Protein AF-A0AAE0KE27-F1 (afdb_monomer)

Radius of gyration: 16.72 Å; Cα contacts (8 Å, |Δi|>4): 269; chains: 1; bounding box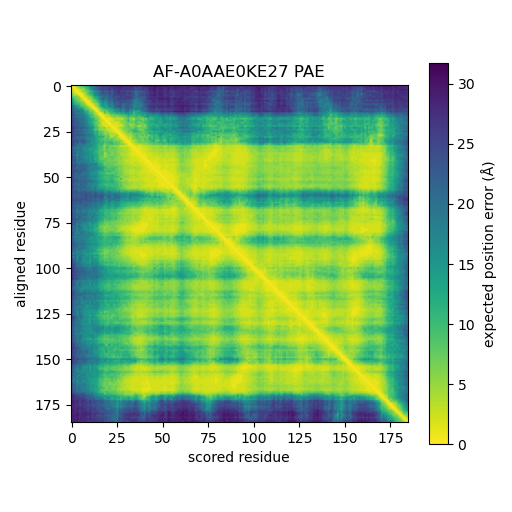: 36×47×47 Å

Mean predicted aligned error: 10.29 Å

pLDDT: mean 75.25, std 18.71, range [29.78, 93.25]

Structure (mmCIF, N/CA/C/O backbone):
data_AF-A0AAE0KE27-F1
#
_entry.id   AF-A0AAE0KE27-F1
#
loop_
_atom_site.group_PDB
_atom_site.id
_atom_site.type_symbol
_atom_site.label_atom_id
_atom_site.label_alt_id
_atom_site.label_comp_id
_atom_site.label_asym_id
_atom_site.label_entity_id
_atom_site.label_seq_id
_atom_site.pdbx_PDB_ins_code
_atom_site.Cartn_x
_atom_site.Cartn_y
_atom_site.Cartn_z
_atom_site.occupancy
_atom_site.B_iso_or_equiv
_atom_site.auth_seq_id
_atom_site.auth_comp_id
_atom_site.auth_asym_id
_atom_site.auth_atom_id
_atom_site.pdbx_PDB_model_num
ATOM 1 N N . MET A 1 1 ? 17.967 0.484 23.853 1.00 34.88 1 MET A N 1
ATOM 2 C CA . MET A 1 1 ? 17.605 -0.699 23.046 1.00 34.88 1 MET A CA 1
ATOM 3 C C . MET A 1 1 ? 16.940 -0.153 21.793 1.00 34.88 1 MET A C 1
ATOM 5 O O . MET A 1 1 ? 15.832 0.356 21.874 1.00 34.88 1 MET A O 1
ATOM 9 N N . GLU A 1 2 ? 17.700 -0.061 20.708 1.00 31.00 2 GLU A N 1
ATOM 10 C CA . GLU A 1 2 ? 17.334 0.655 19.482 1.00 31.00 2 GLU A CA 1
ATOM 11 C C . GLU A 1 2 ? 16.642 -0.332 18.532 1.00 31.00 2 GLU A C 1
ATOM 13 O O . GLU A 1 2 ? 17.173 -1.406 18.253 1.00 31.00 2 GLU A O 1
ATOM 18 N N . PHE A 1 3 ? 15.406 -0.029 18.133 1.00 33.22 3 PHE A N 1
ATOM 19 C CA . PHE A 1 3 ? 14.619 -0.869 17.232 1.00 33.22 3 PHE A CA 1
ATOM 20 C C . PHE A 1 3 ? 15.063 -0.586 15.792 1.00 33.22 3 PHE A C 1
ATOM 22 O O . PHE A 1 3 ? 14.725 0.460 15.246 1.00 33.22 3 PHE A O 1
ATOM 29 N N . ASP A 1 4 ? 15.833 -1.503 15.201 1.00 37.84 4 ASP A N 1
ATOM 30 C CA . ASP A 1 4 ? 16.267 -1.459 13.800 1.00 37.84 4 ASP A CA 1
ATOM 31 C C . ASP A 1 4 ? 15.347 -2.367 12.951 1.00 37.84 4 ASP A C 1
ATOM 33 O O . ASP A 1 4 ? 15.511 -3.594 12.958 1.00 37.84 4 ASP A O 1
ATOM 37 N N . PRO A 1 5 ? 14.343 -1.808 12.245 1.00 43.28 5 PRO A N 1
ATOM 38 C CA . PRO A 1 5 ? 13.409 -2.588 11.435 1.00 43.28 5 PRO A CA 1
ATOM 39 C C . PRO A 1 5 ? 14.054 -3.223 10.191 1.00 43.28 5 PRO A C 1
ATOM 41 O O . PRO A 1 5 ? 13.394 -4.024 9.531 1.00 43.28 5 PRO A O 1
ATOM 44 N N . ALA A 1 6 ? 15.312 -2.900 9.861 1.00 44.31 6 ALA A N 1
ATOM 45 C CA . ALA A 1 6 ? 15.998 -3.394 8.667 1.00 44.31 6 ALA A CA 1
ATOM 46 C C . ALA A 1 6 ? 16.761 -4.715 8.886 1.00 44.31 6 ALA A C 1
ATOM 48 O O . ALA A 1 6 ? 17.201 -5.328 7.915 1.00 44.31 6 ALA A O 1
ATOM 49 N N . LYS A 1 7 ? 16.914 -5.179 10.137 1.00 37.31 7 LYS A N 1
ATOM 50 C CA . LYS A 1 7 ? 17.803 -6.311 10.481 1.00 37.31 7 LYS A CA 1
ATOM 51 C C . LYS A 1 7 ? 17.126 -7.596 10.935 1.00 37.31 7 LYS A C 1
ATOM 53 O O . LYS A 1 7 ? 17.823 -8.566 11.231 1.00 37.31 7 LYS A O 1
ATOM 58 N N . GLN A 1 8 ? 15.798 -7.653 10.978 1.00 31.61 8 GLN A N 1
ATOM 59 C CA . GLN A 1 8 ? 15.121 -8.929 11.193 1.00 31.61 8 GLN A CA 1
ATOM 60 C C . GLN A 1 8 ? 14.668 -9.508 9.854 1.00 31.61 8 GLN A C 1
ATOM 62 O O . GLN A 1 8 ? 13.937 -8.833 9.125 1.00 31.61 8 GLN A O 1
ATOM 67 N N . PRO A 1 9 ? 15.035 -10.762 9.521 1.00 33.94 9 PRO A N 1
ATOM 68 C CA . PRO A 1 9 ? 14.289 -11.477 8.509 1.00 33.94 9 PRO A CA 1
ATOM 69 C C . PRO A 1 9 ? 12.860 -11.531 9.034 1.00 33.94 9 PRO A C 1
ATOM 71 O O . PRO A 1 9 ? 12.601 -12.135 10.077 1.00 33.94 9 PRO A O 1
ATOM 74 N N . VAL A 1 10 ? 11.929 -10.884 8.336 1.00 36.19 10 VAL A N 1
ATOM 75 C CA . VAL A 1 10 ? 10.519 -11.203 8.513 1.00 36.19 10 VAL A CA 1
ATOM 76 C C . VAL A 1 10 ? 10.401 -12.647 8.036 1.00 36.19 10 VAL A C 1
ATOM 78 O O . VAL A 1 10 ? 10.171 -12.917 6.860 1.00 36.19 10 VAL A O 1
ATOM 81 N N . ARG A 1 11 ? 10.638 -13.603 8.942 1.00 30.03 11 ARG A N 1
ATOM 82 C CA . ARG A 1 11 ? 10.118 -14.957 8.814 1.00 30.03 11 ARG A CA 1
ATOM 83 C C . ARG A 1 11 ? 8.623 -14.789 8.963 1.00 30.03 11 ARG A C 1
ATOM 85 O O . ARG A 1 11 ? 8.077 -14.895 10.054 1.00 30.03 11 ARG A O 1
ATOM 92 N N . LEU A 1 12 ? 8.023 -14.414 7.843 1.00 35.50 12 LEU A N 1
ATOM 93 C CA . LEU A 1 12 ? 6.609 -14.439 7.573 1.00 35.50 12 LEU A CA 1
ATOM 94 C C . LEU A 1 12 ? 6.110 -15.790 8.113 1.00 35.50 12 LEU A C 1
ATOM 96 O O . LEU A 1 12 ? 6.423 -16.832 7.537 1.00 35.50 12 LEU A O 1
ATOM 100 N N . ALA A 1 13 ? 5.488 -15.757 9.296 1.00 32.66 13 ALA A N 1
ATOM 101 C CA . ALA A 1 13 ? 5.105 -16.927 10.078 1.00 32.66 13 ALA A CA 1
ATOM 102 C C . ALA A 1 13 ? 4.364 -17.939 9.199 1.00 32.66 13 ALA A C 1
ATOM 104 O O . ALA A 1 13 ? 3.650 -17.533 8.292 1.00 32.66 13 ALA A O 1
ATOM 105 N N . SER A 1 14 ? 4.544 -19.238 9.455 1.00 32.94 14 SER A N 1
ATOM 106 C CA . SER A 1 14 ? 3.883 -20.340 8.738 1.00 32.94 14 SER A CA 1
ATOM 107 C C . SER A 1 14 ? 2.450 -19.984 8.314 1.00 32.94 14 SER A C 1
ATOM 109 O O . SER A 1 14 ? 1.570 -19.814 9.159 1.00 32.94 14 SER A O 1
ATOM 111 N N . TRP A 1 15 ? 2.250 -19.827 7.006 1.00 48.09 15 TRP A N 1
ATOM 112 C CA . TRP A 1 15 ? 1.039 -19.268 6.414 1.00 48.09 15 TRP A CA 1
ATOM 113 C C . TRP A 1 15 ? -0.048 -20.326 6.334 1.00 48.09 15 TRP A C 1
ATOM 115 O O . TRP A 1 15 ? 0.158 -21.393 5.757 1.00 48.09 15 TRP A O 1
ATOM 125 N N . ASP A 1 16 ? -1.228 -20.008 6.857 1.00 50.84 16 ASP A N 1
ATOM 126 C CA . ASP A 1 16 ? -2.435 -20.789 6.603 1.00 50.84 16 ASP A CA 1
ATOM 127 C C . ASP A 1 16 ? -2.846 -20.614 5.136 1.00 50.84 16 ASP A C 1
ATOM 129 O O . ASP A 1 16 ? -3.353 -19.568 4.723 1.00 50.84 16 ASP A O 1
ATOM 133 N N . THR A 1 17 ? -2.625 -21.663 4.343 1.00 54.84 17 THR A N 1
ATOM 134 C CA . THR A 1 17 ? -2.846 -21.646 2.894 1.00 54.84 17 THR A CA 1
ATOM 135 C C . THR A 1 17 ? -4.315 -21.374 2.537 1.00 54.84 17 THR A C 1
ATOM 137 O O . THR A 1 17 ? -4.593 -20.747 1.512 1.00 54.84 17 THR A O 1
ATOM 140 N N . SER A 1 18 ? -5.250 -21.767 3.410 1.00 57.53 18 SER A N 1
ATOM 141 C CA . SER A 1 18 ? -6.696 -21.630 3.197 1.00 57.53 18 SER A CA 1
ATOM 142 C C . SER A 1 18 ? -7.189 -20.183 3.278 1.00 57.53 18 SER A C 1
ATOM 144 O O . SER A 1 18 ? -8.189 -19.824 2.654 1.00 57.53 18 SER A O 1
ATOM 146 N N . HIS A 1 19 ? -6.520 -19.335 4.066 1.00 61.09 19 HIS A N 1
ATOM 147 C CA . HIS A 1 19 ? -6.89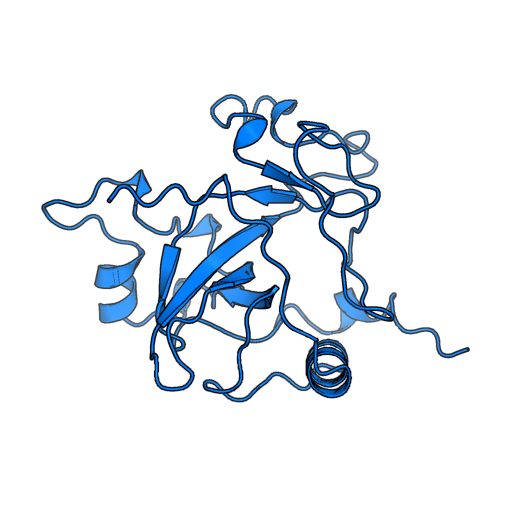9 -17.934 4.266 1.00 61.09 19 HIS A CA 1
ATOM 148 C C . HIS A 1 19 ? -6.678 -17.129 2.993 1.00 61.09 19 HIS A C 1
ATOM 150 O O . HIS A 1 19 ? -7.607 -16.526 2.463 1.00 61.09 19 HIS A O 1
ATOM 156 N N . SER A 1 20 ? -5.477 -17.207 2.434 1.00 57.19 20 SER A N 1
ATOM 157 C CA . SER A 1 20 ? -5.131 -16.451 1.235 1.00 57.19 20 SER A CA 1
ATOM 158 C C . SER A 1 20 ? -5.927 -16.915 0.018 1.00 57.19 20 SER A C 1
ATOM 160 O O . SER A 1 20 ? -6.398 -16.080 -0.746 1.00 57.19 20 SER A O 1
ATOM 162 N N . GLN A 1 21 ? -6.164 -18.223 -0.146 1.00 57.94 21 GLN A N 1
ATOM 163 C CA . GLN A 1 21 ? -6.995 -18.731 -1.247 1.00 57.94 21 GLN A CA 1
ATOM 164 C C . GLN A 1 21 ? -8.398 -18.102 -1.261 1.00 57.94 21 GLN A C 1
ATOM 166 O O . GLN A 1 21 ? -8.903 -17.761 -2.331 1.00 57.94 21 GLN A O 1
ATOM 171 N N . ARG A 1 22 ? -9.003 -17.864 -0.087 1.00 59.28 22 ARG A N 1
ATOM 172 C CA . ARG A 1 22 ? -10.299 -17.174 0.027 1.00 59.28 22 ARG A CA 1
ATOM 173 C C . ARG A 1 22 ? -10.223 -15.727 -0.463 1.00 59.28 22 ARG A C 1
ATOM 175 O O . ARG A 1 22 ? -11.050 -15.324 -1.282 1.00 59.28 22 ARG A O 1
ATOM 182 N N . ILE A 1 23 ? -9.192 -14.985 -0.051 1.00 60.94 23 ILE A N 1
ATOM 183 C CA . ILE A 1 23 ? -8.944 -13.601 -0.492 1.00 60.94 23 ILE A CA 1
ATOM 184 C C . ILE A 1 23 ? -8.892 -13.526 -2.024 1.00 60.94 23 ILE A C 1
ATOM 186 O O . ILE A 1 23 ? -9.576 -12.705 -2.639 1.00 60.94 23 ILE A O 1
ATOM 190 N N . TRP A 1 24 ? -8.144 -14.434 -2.654 1.00 58.69 24 TRP A N 1
ATOM 191 C CA . TRP A 1 24 ? -7.987 -14.473 -4.111 1.00 58.69 24 TRP A CA 1
ATOM 192 C C . TRP A 1 24 ? -9.230 -14.966 -4.856 1.00 58.69 24 TRP A C 1
ATOM 194 O O . TRP A 1 24 ? -9.511 -14.480 -5.951 1.00 58.69 24 TRP A O 1
ATOM 204 N N . ALA A 1 25 ? -10.045 -15.827 -4.240 1.00 59.47 25 ALA A N 1
ATOM 205 C CA . ALA A 1 25 ? -11.372 -16.192 -4.742 1.00 59.47 25 ALA A CA 1
ATOM 206 C C . ALA A 1 25 ? -12.403 -15.041 -4.638 1.00 59.47 25 ALA A C 1
ATOM 208 O O . ALA A 1 25 ? -13.568 -15.191 -5.019 1.00 59.47 25 ALA A O 1
ATOM 209 N N . GLY A 1 26 ? -11.998 -13.873 -4.125 1.00 59.47 26 GLY A N 1
ATOM 210 C CA . GLY A 1 26 ? -12.867 -12.720 -3.901 1.00 59.47 26 GLY A CA 1
ATOM 211 C C . GLY A 1 26 ? -13.741 -12.849 -2.653 1.00 59.47 26 GLY A C 1
ATOM 212 O O . GLY A 1 26 ? -14.677 -12.064 -2.488 1.00 59.47 26 GLY A O 1
ATOM 213 N N . GLN A 1 27 ? -13.451 -13.822 -1.785 1.00 65.06 27 GLN A N 1
ATOM 214 C CA . GLN A 1 27 ? -14.003 -13.924 -0.438 1.00 65.06 27 GLN A CA 1
ATOM 215 C C . GLN A 1 27 ? -13.073 -13.180 0.518 1.00 65.06 27 GLN A C 1
ATOM 217 O O . GLN A 1 27 ? -12.121 -13.730 1.068 1.00 65.06 27 GLN A O 1
ATOM 222 N N . TRP A 1 28 ? -13.333 -11.885 0.670 1.00 69.25 28 TRP A N 1
ATOM 223 C CA . TRP A 1 28 ? -12.505 -11.024 1.505 1.00 69.25 28 TRP A CA 1
ATOM 224 C C . TRP A 1 28 ? -12.667 -11.359 2.988 1.00 69.25 28 TRP A C 1
ATOM 226 O O . TRP A 1 28 ? -13.777 -11.700 3.409 1.00 69.25 28 TRP A O 1
ATOM 236 N N . PRO A 1 29 ? -11.592 -11.236 3.788 1.00 66.88 29 PRO A N 1
ATOM 237 C CA . PRO A 1 29 ? -11.657 -11.519 5.210 1.00 66.88 29 PRO A CA 1
ATOM 238 C C . PRO A 1 29 ? -12.653 -10.576 5.885 1.00 66.88 29 PRO A C 1
ATOM 240 O O . PRO A 1 29 ? -12.824 -9.425 5.459 1.00 66.88 29 PRO A O 1
ATOM 243 N N . ALA A 1 30 ? -13.279 -11.028 6.975 1.00 71.50 30 ALA A N 1
ATOM 244 C CA . ALA A 1 30 ? -13.970 -10.086 7.839 1.00 71.50 30 ALA A CA 1
ATOM 245 C C . ALA A 1 30 ? -12.954 -9.055 8.361 1.00 71.50 30 ALA A C 1
ATOM 247 O O . ALA A 1 30 ? -11.747 -9.298 8.393 1.00 71.50 30 ALA A O 1
ATOM 248 N N . ARG A 1 31 ? -13.431 -7.884 8.798 1.00 71.50 31 ARG A N 1
ATOM 249 C CA . ARG A 1 31 ? -12.566 -6.761 9.209 1.00 71.50 31 ARG A CA 1
ATOM 250 C C . ARG A 1 31 ? -11.445 -7.170 10.178 1.00 71.50 31 ARG A C 1
ATOM 252 O O . ARG A 1 31 ? -10.369 -6.587 10.132 1.00 71.50 31 ARG A O 1
ATOM 259 N N . ASN A 1 32 ? -11.691 -8.148 11.046 1.00 74.81 32 ASN A N 1
ATOM 260 C CA . ASN A 1 32 ? -10.741 -8.571 12.071 1.00 74.81 32 ASN A CA 1
ATOM 261 C C . ASN A 1 32 ? -9.856 -9.750 11.656 1.00 74.81 32 ASN A C 1
ATOM 263 O O . ASN A 1 32 ? -9.015 -10.146 12.457 1.00 74.81 32 ASN A O 1
ATOM 267 N N . ASP A 1 33 ? -9.981 -10.257 10.432 1.00 82.56 33 ASP A N 1
ATOM 268 C CA . ASP A 1 33 ? -9.284 -11.465 9.975 1.00 82.56 33 ASP A CA 1
ATOM 269 C C . ASP A 1 33 ? -8.048 -11.154 9.125 1.00 82.56 33 ASP A C 1
ATOM 271 O O . ASP A 1 33 ? -7.340 -12.066 8.717 1.00 82.56 33 ASP A O 1
ATOM 275 N N . TRP A 1 34 ? -7.768 -9.875 8.862 1.00 84.38 34 TRP A N 1
ATOM 276 C CA . TRP A 1 34 ? -6.579 -9.448 8.131 1.00 84.38 34 TRP A CA 1
ATOM 277 C C . TRP A 1 34 ? -5.285 -9.820 8.867 1.00 84.38 34 TRP A C 1
ATOM 279 O O . TRP A 1 34 ? -5.119 -9.507 10.056 1.00 84.38 34 TRP A O 1
ATOM 289 N N . LYS A 1 35 ? -4.356 -10.444 8.141 1.00 84.69 35 LYS A N 1
ATOM 290 C CA . LYS A 1 35 ? -3.075 -10.950 8.646 1.00 84.69 35 LYS A CA 1
ATOM 291 C C . LYS A 1 35 ? -1.901 -10.221 8.003 1.00 84.69 35 LYS A C 1
ATOM 293 O O . LYS A 1 35 ? -2.045 -9.502 7.018 1.00 84.69 35 LYS A O 1
ATOM 298 N N . GLU A 1 36 ? -0.727 -10.386 8.601 1.00 87.12 36 GLU A N 1
ATOM 299 C CA . GLU A 1 36 ? 0.523 -9.922 7.996 1.00 87.12 36 GLU A CA 1
ATOM 300 C C . GLU A 1 36 ? 0.697 -10.554 6.611 1.00 87.12 36 GLU A C 1
ATOM 302 O O . GLU A 1 36 ? 0.231 -11.661 6.382 1.00 87.12 36 GLU A O 1
ATOM 307 N N . GLY A 1 37 ? 1.288 -9.783 5.697 1.00 82.50 37 GLY A N 1
ATOM 308 C CA . GLY A 1 37 ? 1.444 -9.943 4.245 1.00 82.50 37 GLY A CA 1
ATOM 309 C C . GLY A 1 37 ? 0.192 -10.191 3.403 1.00 82.50 37 GLY A C 1
ATOM 310 O O . GLY A 1 37 ? 0.338 -10.363 2.192 1.00 82.50 37 GLY A O 1
ATOM 311 N N . ASP A 1 38 ? -1.017 -10.107 3.969 1.00 84.31 38 ASP A N 1
ATOM 312 C CA . ASP A 1 38 ? -2.225 -9.982 3.152 1.00 84.31 38 ASP A CA 1
ATOM 313 C C . ASP A 1 38 ? -2.122 -8.734 2.255 1.00 84.31 38 ASP A C 1
ATOM 315 O O . ASP A 1 38 ? -1.683 -7.657 2.681 1.00 84.31 38 ASP A O 1
ATOM 319 N N . ILE A 1 39 ? -2.561 -8.875 1.002 1.00 85.31 39 ILE A N 1
ATOM 320 C CA . ILE A 1 39 ? -2.745 -7.748 0.086 1.00 85.31 39 ILE A CA 1
ATOM 321 C C . ILE A 1 39 ? -4.193 -7.284 0.204 1.00 85.31 39 ILE A C 1
ATOM 323 O O . ILE A 1 39 ? -5.129 -8.006 -0.139 1.00 85.31 39 ILE A O 1
ATOM 327 N N . ALA A 1 40 ? -4.363 -6.056 0.675 1.00 88.31 40 ALA A N 1
ATOM 328 C CA . ALA A 1 40 ? -5.648 -5.400 0.847 1.00 88.31 40 ALA A CA 1
ATOM 329 C C . ALA A 1 40 ? -5.720 -4.120 0.005 1.00 88.31 40 ALA A C 1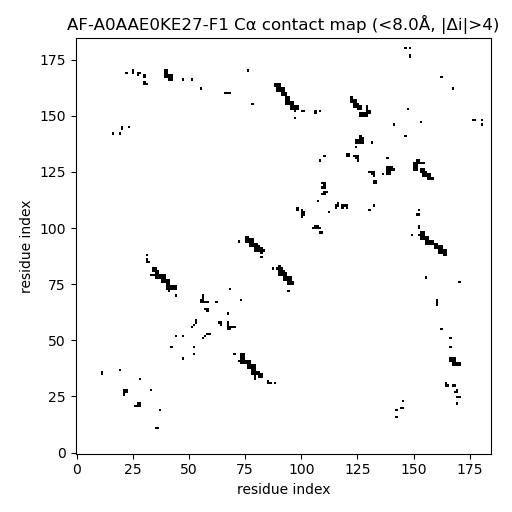
ATOM 331 O O . ALA A 1 40 ? -4.794 -3.787 -0.731 1.00 88.31 40 ALA A O 1
ATOM 332 N N . PHE A 1 41 ? -6.823 -3.385 0.109 1.00 88.81 41 PHE A N 1
ATOM 333 C CA . PHE A 1 41 ? -7.006 -2.077 -0.514 1.00 88.81 41 PHE A CA 1
ATOM 334 C C . PHE A 1 41 ? -7.340 -1.034 0.540 1.00 88.81 41 PHE A C 1
ATOM 336 O O . PHE A 1 41 ? -8.196 -1.257 1.400 1.00 88.81 41 PHE A O 1
ATOM 343 N N . LEU A 1 42 ? -6.718 0.139 0.436 1.00 89.94 42 LEU A N 1
ATOM 344 C CA . LEU A 1 42 ? -7.258 1.317 1.104 1.00 89.94 42 LEU A CA 1
ATOM 345 C C . LEU A 1 42 ? -8.542 1.714 0.385 1.00 89.94 42 LEU A C 1
ATOM 347 O O . LEU A 1 42 ? -8.527 1.882 -0.835 1.00 89.94 42 LEU A O 1
ATOM 351 N N . LYS A 1 43 ? -9.645 1.884 1.118 1.00 90.81 43 LYS A N 1
ATOM 352 C CA . LYS A 1 43 ? -10.888 2.375 0.510 1.00 90.81 43 LYS A CA 1
ATOM 353 C C . LYS A 1 43 ? -10.650 3.743 -0.161 1.00 90.81 43 LYS A C 1
ATOM 355 O O . LYS A 1 43 ? -9.720 4.451 0.231 1.00 90.81 43 LYS A O 1
ATOM 360 N N . PRO A 1 44 ? -11.462 4.148 -1.151 1.00 89.50 44 PRO A N 1
ATOM 361 C CA . PRO A 1 44 ? -11.313 5.457 -1.783 1.00 89.50 44 PRO A CA 1
ATOM 362 C C . PRO A 1 44 ? -11.430 6.593 -0.760 1.00 89.50 44 PRO A C 1
ATOM 364 O O . PRO A 1 44 ? -12.251 6.506 0.154 1.00 89.50 44 PRO A O 1
ATOM 367 N N . ALA A 1 45 ? -10.679 7.685 -0.936 1.00 90.00 45 ALA A N 1
ATOM 368 C CA . ALA A 1 45 ? -10.744 8.853 -0.046 1.00 90.00 45 ALA A CA 1
ATOM 369 C C . ALA A 1 45 ? -12.170 9.414 0.124 1.00 90.00 45 ALA A C 1
ATOM 371 O O . ALA A 1 45 ? -12.542 9.862 1.209 1.00 90.00 45 ALA A O 1
ATOM 372 N N . ALA A 1 46 ? -13.002 9.325 -0.919 1.00 89.62 46 ALA A N 1
ATOM 373 C CA . ALA A 1 46 ? -14.412 9.717 -0.873 1.00 89.62 46 ALA A CA 1
ATOM 374 C C . ALA A 1 46 ? -15.248 8.899 0.134 1.00 89.62 46 ALA A C 1
ATOM 376 O O . ALA A 1 46 ? -16.263 9.381 0.626 1.00 89.62 46 ALA A O 1
ATOM 377 N N . ALA A 1 47 ? -14.815 7.679 0.467 1.00 90.69 47 ALA A N 1
ATOM 378 C CA . ALA A 1 47 ? -15.462 6.801 1.441 1.00 90.69 47 ALA A CA 1
ATOM 379 C C . ALA A 1 47 ? -14.902 6.959 2.868 1.00 90.69 47 ALA A C 1
ATOM 381 O O . ALA A 1 47 ? -15.304 6.223 3.775 1.00 90.69 47 ALA A O 1
ATOM 382 N N . PHE A 1 48 ? -13.938 7.862 3.081 1.00 91.94 48 PHE A N 1
ATOM 383 C CA . PHE A 1 48 ? -13.436 8.165 4.419 1.00 91.94 48 PHE A CA 1
ATOM 384 C C . PHE A 1 48 ? -14.482 8.975 5.187 1.00 91.94 48 PHE A C 1
ATOM 386 O O . PHE A 1 48 ? -15.152 9.848 4.629 1.00 91.94 48 PHE A O 1
ATOM 393 N N . THR A 1 49 ? -14.615 8.707 6.481 1.00 92.94 49 THR A N 1
ATOM 394 C CA . THR A 1 49 ? -15.306 9.618 7.393 1.00 92.94 49 THR A CA 1
ATOM 395 C C . THR A 1 49 ? -14.462 10.875 7.593 1.00 92.94 49 THR A C 1
ATOM 397 O O . THR A 1 49 ? -13.266 10.898 7.288 1.00 92.94 49 THR A O 1
ATOM 400 N N . GLU A 1 50 ? -15.065 11.935 8.125 1.00 91.94 50 GLU A N 1
ATOM 401 C CA . GLU A 1 50 ? -14.312 13.152 8.445 1.00 91.94 50 GLU A CA 1
ATOM 402 C C . GLU A 1 50 ? -13.193 12.870 9.456 1.00 91.94 50 GLU A C 1
ATOM 404 O O . GLU A 1 50 ? -12.052 13.267 9.242 1.00 91.94 50 GLU A O 1
ATOM 409 N N . GLN A 1 51 ? -13.483 12.053 10.472 1.00 90.19 51 GLN A N 1
ATOM 410 C CA . GLN A 1 51 ? -12.501 11.620 11.463 1.00 90.19 51 GLN A CA 1
ATOM 411 C C . GLN A 1 51 ? -11.330 10.842 10.839 1.00 90.19 51 GLN A C 1
ATOM 413 O O . GLN A 1 51 ? -10.178 11.041 11.217 1.00 90.19 51 GLN A O 1
ATOM 418 N N . GLU A 1 52 ? -11.593 9.956 9.875 1.00 92.50 52 GLU A N 1
ATOM 419 C CA . GLU A 1 52 ? -10.533 9.225 9.170 1.00 92.50 52 GLU A CA 1
ATOM 420 C C . GLU A 1 52 ? -9.690 10.159 8.295 1.00 92.50 52 GLU A C 1
ATOM 422 O O . GLU A 1 52 ? -8.470 10.004 8.237 1.00 92.50 52 GLU A O 1
ATOM 427 N N . ARG A 1 53 ? -10.310 11.154 7.644 1.00 90.75 53 ARG A N 1
ATOM 428 C CA . ARG A 1 53 ? -9.577 12.184 6.893 1.00 90.75 53 ARG A CA 1
ATOM 429 C C . ARG A 1 53 ? -8.665 12.993 7.806 1.00 90.75 53 ARG A C 1
ATOM 431 O O . ARG A 1 53 ? -7.495 13.171 7.468 1.00 90.75 53 ARG A O 1
ATOM 438 N N . ASP A 1 54 ? -9.171 13.435 8.952 1.00 88.81 54 ASP A N 1
ATOM 439 C CA . ASP A 1 54 ? -8.390 14.171 9.950 1.00 88.81 54 ASP A CA 1
ATOM 440 C C . ASP A 1 54 ? -7.209 13.347 10.461 1.00 88.81 54 ASP A C 1
ATOM 442 O O . ASP A 1 54 ? -6.086 13.838 10.545 1.00 88.81 54 ASP A O 1
ATOM 446 N N . MET A 1 55 ? -7.449 12.068 10.749 1.00 86.81 55 MET A N 1
ATOM 447 C CA . MET A 1 55 ? -6.440 11.175 11.304 1.00 86.81 55 MET A CA 1
ATOM 448 C C . MET A 1 55 ? -5.363 10.760 10.293 1.00 86.81 55 MET A C 1
ATOM 450 O O . MET A 1 55 ? -4.204 10.575 10.678 1.00 86.81 55 MET A O 1
ATOM 454 N N . LEU A 1 56 ? -5.736 10.535 9.030 1.00 89.94 56 LEU A N 1
ATOM 455 C CA . LEU A 1 56 ? -4.870 9.872 8.051 1.00 89.94 56 LEU A CA 1
ATOM 456 C C . LEU A 1 56 ? -4.361 10.799 6.956 1.00 89.94 56 LEU A C 1
ATOM 458 O O . LEU A 1 56 ? -3.262 10.577 6.462 1.00 89.94 56 LEU A O 1
ATOM 462 N N . MET A 1 57 ? -5.133 11.804 6.551 1.00 89.62 57 MET A N 1
ATOM 463 C CA . MET A 1 57 ? -4.848 12.588 5.344 1.00 89.62 57 MET A CA 1
ATOM 464 C C . MET A 1 57 ? -4.464 14.033 5.655 1.00 89.62 57 MET A C 1
ATOM 466 O O . MET A 1 57 ? -3.641 14.616 4.942 1.00 89.62 57 MET A O 1
ATOM 470 N N . ARG A 1 58 ? -5.037 14.622 6.711 1.00 86.75 58 ARG A N 1
ATOM 471 C CA . ARG A 1 58 ? -4.776 16.017 7.065 1.00 86.75 58 ARG A CA 1
ATOM 472 C C . ARG A 1 58 ? -3.511 16.148 7.916 1.00 86.75 58 ARG A C 1
ATOM 474 O O . ARG A 1 58 ? -3.314 15.381 8.858 1.00 86.75 58 ARG A O 1
ATOM 481 N N . PRO A 1 59 ? -2.639 17.122 7.614 1.00 77.62 59 PRO A N 1
ATOM 482 C CA . PRO A 1 59 ? -1.562 17.481 8.521 1.00 77.62 59 PRO A CA 1
ATOM 483 C C . PRO A 1 59 ? -2.166 18.047 9.810 1.00 77.62 59 PRO A C 1
ATOM 485 O O . PRO A 1 59 ? -2.897 19.034 9.768 1.00 77.62 59 PRO A O 1
ATOM 488 N N . THR A 1 60 ? -1.859 17.442 10.952 1.00 72.88 60 THR A N 1
ATOM 489 C CA . THR A 1 60 ? -2.150 18.012 12.274 1.00 72.88 60 THR A CA 1
ATOM 490 C C . THR A 1 60 ? -0.890 18.658 12.843 1.00 72.88 60 THR A C 1
ATOM 492 O O . THR A 1 60 ? 0.225 18.339 12.416 1.00 72.88 60 THR A O 1
ATOM 495 N N . ALA A 1 61 ? -1.036 19.549 13.829 1.00 70.19 61 ALA A N 1
ATOM 496 C CA . ALA A 1 61 ? 0.110 20.108 14.543 1.00 70.19 61 ALA A CA 1
ATOM 497 C C . ALA A 1 61 ? 1.013 18.967 15.058 1.00 70.19 61 ALA A C 1
ATOM 499 O O . ALA A 1 61 ? 0.552 18.073 15.766 1.00 70.19 61 ALA A O 1
ATOM 500 N N . GLY A 1 62 ? 2.279 18.960 14.632 1.00 67.06 62 GLY A N 1
ATOM 501 C CA . GLY A 1 62 ? 3.258 17.927 14.988 1.00 67.06 62 GLY A CA 1
ATOM 502 C C . GLY A 1 62 ? 3.423 16.763 13.998 1.00 67.06 62 GLY A C 1
ATOM 503 O O . GLY A 1 62 ? 4.376 16.005 14.155 1.00 67.06 62 GLY A O 1
ATOM 504 N N . ARG A 1 63 ? 2.589 16.625 12.953 1.00 70.81 63 ARG A N 1
ATOM 505 C CA . ARG A 1 63 ? 2.823 15.661 11.856 1.00 70.81 63 ARG A CA 1
ATOM 506 C C . ARG A 1 63 ? 3.384 16.351 10.622 1.00 70.81 63 ARG A C 1
ATOM 508 O O . ARG A 1 63 ? 2.882 17.389 10.192 1.00 70.81 63 ARG A O 1
ATOM 515 N N . ARG A 1 64 ? 4.410 15.761 10.002 1.00 69.94 64 ARG A N 1
ATOM 516 C CA . ARG A 1 64 ? 4.892 16.240 8.702 1.00 69.94 64 ARG A CA 1
ATOM 517 C C . ARG A 1 64 ? 3.912 15.779 7.629 1.00 69.94 64 ARG A C 1
ATOM 519 O O . ARG A 1 64 ? 3.331 14.707 7.726 1.00 69.94 64 ARG A O 1
ATOM 526 N N . ARG A 1 65 ? 3.789 16.544 6.540 1.00 68.31 65 ARG A N 1
ATOM 527 C CA . ARG A 1 65 ? 2.960 16.167 5.377 1.00 68.31 65 ARG A CA 1
ATOM 528 C C . ARG A 1 65 ? 3.314 14.787 4.809 1.00 68.31 65 ARG A C 1
ATOM 530 O O . ARG A 1 65 ? 2.467 14.123 4.236 1.00 68.31 65 ARG A O 1
ATOM 537 N N . ARG A 1 66 ? 4.571 14.361 4.949 1.00 70.75 66 ARG A N 1
ATOM 538 C CA . ARG A 1 66 ? 5.003 13.028 4.516 1.00 70.75 66 ARG A CA 1
ATOM 539 C C . ARG A 1 66 ? 4.385 11.912 5.362 1.00 70.75 66 ARG A C 1
ATOM 541 O O . ARG A 1 66 ? 4.232 10.826 4.845 1.00 70.75 66 ARG A O 1
ATOM 548 N N . ASP A 1 67 ? 3.993 12.193 6.601 1.00 77.44 67 ASP A N 1
ATOM 549 C CA . ASP A 1 67 ? 3.435 11.207 7.530 1.00 77.44 67 ASP A CA 1
ATOM 550 C C . ASP A 1 67 ? 1.918 11.010 7.317 1.00 77.44 67 ASP A C 1
ATOM 552 O O . ASP A 1 67 ? 1.287 10.223 8.024 1.00 77.44 67 ASP A O 1
ATOM 556 N N . THR A 1 68 ? 1.315 11.737 6.365 1.00 87.44 68 THR A N 1
ATOM 557 C CA . THR A 1 68 ? -0.092 11.582 5.982 1.00 87.44 68 THR A CA 1
ATOM 558 C C . THR A 1 68 ? -0.222 10.789 4.687 1.00 87.44 68 THR A C 1
ATOM 560 O O . THR A 1 68 ? 0.639 10.824 3.806 1.00 87.44 68 THR A O 1
ATOM 563 N N . ILE A 1 69 ? -1.324 10.057 4.566 1.00 89.06 69 ILE A N 1
ATOM 564 C CA . ILE A 1 69 ? -1.667 9.298 3.372 1.00 89.06 69 ILE A CA 1
ATOM 565 C C . ILE A 1 69 ? -2.100 10.293 2.293 1.00 89.06 69 ILE A C 1
ATOM 567 O O . ILE A 1 69 ? -3.105 10.990 2.469 1.00 89.06 69 ILE A O 1
ATOM 571 N N . PRO A 1 70 ? -1.381 10.376 1.159 1.00 88.31 70 PRO A N 1
ATOM 572 C CA . PRO A 1 70 ? -1.831 11.199 0.054 1.00 88.31 70 PRO A CA 1
ATOM 573 C C . PRO A 1 70 ? -3.102 10.591 -0.542 1.00 88.31 70 PRO A C 1
ATOM 575 O O . PRO A 1 70 ? -3.225 9.376 -0.656 1.00 88.31 70 PRO A O 1
ATOM 578 N N . GLU A 1 71 ? -4.024 11.427 -1.009 1.00 88.00 71 GLU A N 1
ATOM 579 C CA . GLU A 1 71 ? -5.281 10.970 -1.620 1.00 88.00 71 GLU A CA 1
ATOM 580 C C . GLU A 1 71 ? -5.061 9.959 -2.753 1.00 88.00 71 GLU A C 1
ATOM 582 O O . GLU A 1 71 ? -5.748 8.945 -2.834 1.00 88.00 71 GLU A O 1
ATOM 587 N N . LYS A 1 72 ? -4.015 10.166 -3.560 1.00 84.31 72 LYS A N 1
ATOM 588 C CA . LYS A 1 72 ? -3.609 9.254 -4.642 1.00 84.31 72 LYS A CA 1
ATOM 589 C C . LYS A 1 72 ? -3.084 7.894 -4.168 1.00 84.31 72 LYS A C 1
ATOM 591 O O . LYS A 1 72 ? -2.807 7.059 -5.013 1.00 84.31 72 LYS A O 1
ATOM 596 N N . ALA A 1 73 ? -2.866 7.685 -2.872 1.00 85.00 73 ALA A N 1
ATOM 597 C CA . ALA A 1 73 ? -2.555 6.373 -2.302 1.00 85.00 73 ALA A CA 1
ATOM 598 C C . ALA A 1 73 ? -3.810 5.645 -1.791 1.00 85.00 73 ALA A C 1
ATOM 600 O O . ALA A 1 73 ? -3.733 4.461 -1.478 1.00 85.00 73 ALA A O 1
ATOM 601 N N . THR A 1 74 ? -4.964 6.317 -1.724 1.00 87.38 74 THR A N 1
ATOM 602 C CA . THR A 1 74 ? -6.254 5.648 -1.497 1.00 87.38 74 THR A CA 1
ATOM 603 C C . THR A 1 74 ? -6.696 4.917 -2.764 1.00 87.38 74 THR A C 1
ATOM 605 O O . THR A 1 74 ? -6.257 5.270 -3.856 1.00 87.38 74 THR A O 1
ATOM 608 N N . ASP A 1 75 ? -7.525 3.878 -2.641 1.00 86.69 75 ASP A N 1
ATOM 609 C CA . ASP A 1 75 ? -7.939 3.025 -3.771 1.00 86.69 75 ASP A CA 1
ATOM 610 C C . ASP A 1 75 ? -6.772 2.288 -4.482 1.00 86.69 75 ASP A C 1
ATOM 612 O O . ASP A 1 75 ? -6.872 1.813 -5.623 1.00 86.69 75 ASP A O 1
ATOM 616 N N . HIS A 1 76 ? -5.638 2.168 -3.788 1.00 84.31 76 HIS A N 1
ATOM 617 C CA . HIS A 1 76 ? -4.472 1.396 -4.207 1.00 84.31 76 HIS A CA 1
ATOM 618 C C . HIS A 1 76 ? -4.298 0.136 -3.352 1.00 84.31 76 HIS A C 1
ATOM 620 O O . HIS A 1 76 ? -4.687 0.132 -2.176 1.00 84.31 76 HIS A O 1
ATOM 626 N N . PRO A 1 77 ? -3.696 -0.927 -3.925 1.00 87.50 77 PRO A N 1
ATOM 627 C CA . PRO A 1 77 ? -3.345 -2.094 -3.144 1.00 87.50 77 PRO A CA 1
ATOM 628 C C . PRO A 1 77 ? -2.298 -1.725 -2.096 1.00 87.50 77 PRO A C 1
ATOM 630 O O . PRO A 1 77 ? -1.387 -0.929 -2.340 1.00 87.50 77 PRO A O 1
ATOM 633 N N . VAL A 1 78 ? -2.417 -2.339 -0.931 1.00 90.31 78 VAL A N 1
ATOM 634 C CA . VAL A 1 78 ? -1.470 -2.237 0.170 1.00 90.31 78 VAL A CA 1
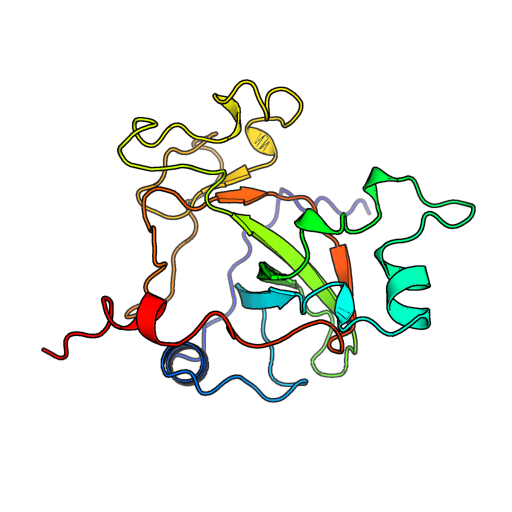ATOM 635 C C . VAL A 1 78 ? -1.133 -3.627 0.680 1.00 90.31 78 VAL A C 1
ATOM 637 O O . VAL A 1 78 ? -1.979 -4.515 0.663 1.00 90.31 78 VAL A O 1
ATOM 640 N N . ILE A 1 79 ? 0.096 -3.811 1.145 1.00 90.25 79 ILE A N 1
ATOM 641 C CA . ILE A 1 79 ? 0.490 -4.997 1.899 1.00 90.25 79 ILE A CA 1
ATOM 642 C C . ILE A 1 79 ? 0.394 -4.688 3.390 1.00 90.25 79 ILE A C 1
ATOM 644 O O . ILE A 1 79 ? 0.833 -3.623 3.836 1.00 90.25 79 ILE A O 1
ATOM 648 N N . ILE A 1 80 ? -0.179 -5.607 4.161 1.00 90.75 80 ILE A N 1
ATOM 649 C CA . ILE A 1 80 ? -0.190 -5.521 5.619 1.00 90.75 80 ILE A CA 1
ATOM 650 C C . ILE A 1 80 ? 1.175 -5.972 6.122 1.00 90.75 80 ILE A C 1
ATOM 652 O O . ILE A 1 80 ? 1.523 -7.138 6.040 1.00 90.75 80 ILE A O 1
ATOM 656 N N . LEU A 1 81 ? 1.983 -5.053 6.633 1.00 89.44 81 LEU A N 1
ATOM 657 C CA . LEU A 1 81 ? 3.321 -5.378 7.126 1.00 89.44 81 LEU A CA 1
ATOM 658 C C . LEU A 1 81 ? 3.284 -5.947 8.536 1.00 89.44 81 LEU A C 1
ATOM 660 O O . LEU A 1 81 ? 4.086 -6.812 8.870 1.00 89.44 81 LEU A O 1
ATOM 664 N N . ARG A 1 82 ? 2.392 -5.413 9.373 1.00 89.00 82 ARG A N 1
ATOM 665 C CA . ARG A 1 82 ? 2.326 -5.796 10.777 1.00 89.00 82 ARG A CA 1
ATOM 666 C C . ARG A 1 82 ? 0.948 -5.590 11.370 1.00 89.00 82 ARG A C 1
ATOM 668 O O . ARG A 1 82 ? 0.310 -4.559 11.132 1.00 89.00 82 ARG A O 1
ATOM 675 N N . ARG A 1 83 ? 0.556 -6.509 12.248 1.00 86.69 83 ARG A N 1
ATOM 676 C CA . ARG A 1 83 ? -0.571 -6.325 13.163 1.00 86.69 83 ARG A CA 1
ATOM 677 C C . ARG A 1 83 ? -0.125 -6.677 14.576 1.00 86.69 83 ARG A C 1
ATOM 679 O O . ARG A 1 83 ? 0.151 -7.827 14.877 1.00 86.69 83 ARG A O 1
ATOM 686 N N . LEU A 1 84 ? -0.060 -5.670 15.451 1.00 78.19 84 LEU A N 1
ATOM 687 C CA . LEU A 1 84 ? 0.512 -5.830 16.798 1.00 78.19 84 LEU A CA 1
ATOM 688 C C . LEU A 1 84 ? -0.196 -6.905 17.640 1.00 78.19 84 LEU A C 1
ATOM 690 O O . LEU A 1 84 ? 0.436 -7.518 18.493 1.00 78.19 84 LEU A O 1
ATOM 694 N N . SER A 1 85 ? -1.493 -7.122 17.414 1.00 81.31 85 SER A N 1
ATOM 695 C CA . SER A 1 85 ? -2.259 -8.231 17.988 1.00 81.31 85 SER A CA 1
ATOM 696 C C . SER A 1 85 ? -3.542 -8.481 17.194 1.00 81.31 85 SER A C 1
ATOM 698 O O . SER A 1 85 ? -4.048 -7.579 16.523 1.00 81.31 85 SER A O 1
ATOM 700 N N . GLU A 1 86 ? -4.141 -9.665 17.331 1.00 77.44 86 GLU A N 1
ATOM 701 C CA . GLU A 1 86 ? -5.451 -9.985 16.731 1.00 77.44 86 GLU A CA 1
ATOM 702 C C . GLU A 1 86 ? -6.573 -9.042 17.197 1.00 77.44 86 GLU A C 1
ATOM 704 O O . GLU A 1 86 ? -7.547 -8.817 16.486 1.00 77.44 86 GLU A O 1
ATOM 709 N N . LYS A 1 87 ? -6.425 -8.425 18.374 1.00 82.81 87 LYS A N 1
ATOM 710 C CA . LYS A 1 87 ? -7.376 -7.436 18.906 1.00 82.81 87 LYS A CA 1
ATOM 711 C C . LYS A 1 87 ? -7.064 -6.006 18.463 1.00 82.81 87 LYS A C 1
ATOM 713 O O . LYS A 1 87 ? -7.855 -5.103 18.727 1.00 82.81 87 LYS A O 1
ATOM 718 N N . SER A 1 88 ? -5.921 -5.779 17.812 1.00 87.06 88 SER A N 1
ATOM 719 C CA . SER A 1 8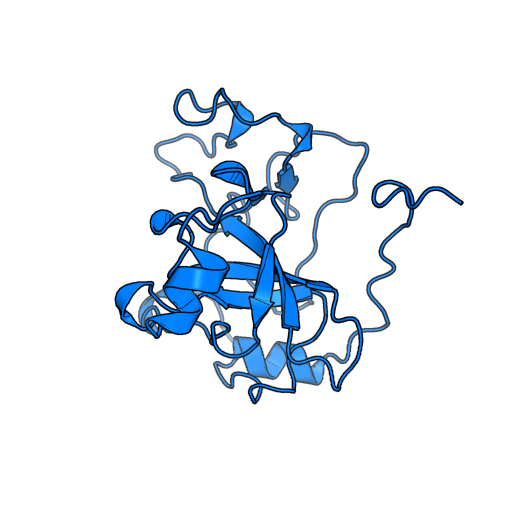8 ? -5.538 -4.459 17.323 1.00 87.06 88 SER A CA 1
ATOM 720 C C . SER A 1 88 ? -6.558 -3.968 16.306 1.00 87.06 88 SER A C 1
ATOM 722 O O . SER A 1 88 ? -6.873 -4.660 15.337 1.00 87.06 88 SER A O 1
ATOM 724 N N . THR A 1 89 ? -7.024 -2.739 16.509 1.00 90.69 89 THR A N 1
ATOM 725 C CA . THR A 1 89 ? -7.895 -2.017 15.576 1.00 90.69 89 THR A CA 1
ATOM 726 C C . THR A 1 89 ? -7.117 -1.371 14.434 1.00 90.69 89 THR A C 1
ATOM 728 O O . THR A 1 89 ? -7.732 -0.815 13.527 1.00 90.69 89 THR A O 1
ATOM 731 N N . HIS A 1 90 ? -5.783 -1.436 14.479 1.00 91.94 90 HIS A N 1
ATOM 732 C CA . HIS A 1 90 ? -4.877 -0.830 13.513 1.00 91.94 90 HIS A CA 1
ATOM 733 C C . HIS A 1 90 ? -3.897 -1.850 12.937 1.00 91.94 90 HIS A C 1
ATOM 735 O O . HIS A 1 90 ? -3.491 -2.804 13.610 1.00 91.94 90 HIS A O 1
ATOM 741 N N . VAL A 1 91 ? -3.480 -1.589 11.703 1.00 93.25 91 VAL A N 1
ATOM 742 C CA . VAL A 1 91 ? -2.453 -2.335 10.976 1.00 93.25 91 VAL A CA 1
ATOM 743 C C . VAL A 1 91 ? -1.433 -1.375 10.376 1.00 93.25 91 VAL A C 1
ATOM 745 O O . VAL A 1 91 ? -1.756 -0.230 10.056 1.00 93.25 91 VAL A O 1
ATOM 748 N N . MET A 1 92 ? -0.195 -1.839 10.232 1.00 93.06 92 MET A N 1
ATOM 749 C CA . MET A 1 92 ? 0.843 -1.127 9.490 1.00 93.06 92 MET A CA 1
ATOM 750 C C . MET A 1 92 ? 0.804 -1.585 8.040 1.00 93.06 92 MET A C 1
ATOM 752 O O . MET A 1 92 ? 0.848 -2.787 7.780 1.00 93.06 92 MET A O 1
ATOM 756 N N . VAL A 1 93 ? 0.725 -0.643 7.106 1.00 93.12 93 VAL A N 1
ATOM 757 C CA . VAL A 1 93 ? 0.588 -0.935 5.678 1.00 93.12 93 VAL A CA 1
ATOM 758 C C . VAL A 1 93 ? 1.605 -0.176 4.842 1.00 93.12 93 VAL A C 1
ATOM 760 O O . VAL A 1 93 ? 2.008 0.929 5.203 1.00 93.12 93 VAL A O 1
ATOM 763 N N . ALA A 1 94 ? 1.971 -0.753 3.702 1.00 92.44 94 ALA A N 1
ATOM 764 C CA . ALA A 1 94 ? 2.752 -0.096 2.657 1.00 92.44 94 ALA A CA 1
ATOM 765 C C . ALA A 1 94 ? 2.054 -0.258 1.304 1.00 92.44 94 ALA A C 1
ATOM 767 O O . ALA A 1 94 ? 1.455 -1.297 1.027 1.00 92.44 94 ALA A O 1
ATOM 768 N N . THR A 1 95 ? 2.115 0.760 0.445 1.00 91.19 95 THR A N 1
ATOM 769 C CA . THR A 1 95 ? 1.474 0.691 -0.878 1.00 91.19 95 THR A CA 1
ATOM 770 C C . THR A 1 95 ? 2.206 -0.249 -1.813 1.00 91.19 95 THR A C 1
ATOM 772 O O . THR A 1 95 ? 3.426 -0.158 -1.961 1.00 91.19 95 THR A O 1
ATOM 775 N N . VAL A 1 96 ? 1.427 -1.051 -2.528 1.00 88.88 96 VAL A N 1
ATOM 776 C CA . VAL A 1 96 ? 1.857 -1.778 -3.714 1.00 88.88 96 VAL A CA 1
ATOM 777 C C . VAL A 1 96 ? 1.422 -0.980 -4.936 1.00 88.88 96 VAL A C 1
ATOM 779 O O . VAL A 1 96 ? 0.281 -0.529 -5.039 1.00 88.88 96 VAL A O 1
ATOM 782 N N . SER A 1 97 ? 2.323 -0.766 -5.884 1.00 87.50 97 SER A N 1
ATOM 783 C CA . SER A 1 97 ? 1.979 -0.048 -7.103 1.00 87.50 97 SER A CA 1
ATOM 784 C C . SER A 1 97 ? 2.817 -0.503 -8.273 1.00 87.50 97 SER A C 1
ATOM 786 O O . SER A 1 97 ? 3.960 -0.937 -8.137 1.00 87.50 97 SER A O 1
ATOM 788 N N . VAL A 1 98 ? 2.217 -0.339 -9.445 1.00 86.44 98 VAL A N 1
ATOM 789 C CA . VAL A 1 98 ? 2.887 -0.580 -10.711 1.00 86.44 98 VAL A CA 1
ATOM 790 C C . VAL A 1 98 ? 3.564 0.662 -11.258 1.00 86.44 98 VAL A C 1
ATOM 792 O O . VAL A 1 98 ? 4.237 0.572 -12.265 1.00 86.44 98 VAL A O 1
ATOM 795 N N . TYR A 1 99 ? 3.379 1.838 -10.647 1.00 84.75 99 TYR A N 1
ATOM 796 C CA . TYR A 1 99 ? 4.059 3.078 -11.055 1.00 84.75 99 TYR A CA 1
ATOM 797 C C . TYR A 1 99 ? 3.994 3.348 -12.567 1.00 84.75 99 TYR A C 1
ATOM 799 O O . TYR A 1 99 ? 4.988 3.672 -13.204 1.00 84.75 99 TYR A O 1
ATOM 807 N N . ARG A 1 100 ? 2.804 3.149 -13.158 1.00 81.38 100 ARG A N 1
ATOM 808 C CA . ARG A 1 100 ? 2.539 3.282 -14.609 1.00 81.38 100 ARG A CA 1
ATOM 809 C C . ARG A 1 100 ? 3.420 2.408 -15.514 1.00 81.38 100 ARG A C 1
ATOM 811 O O . ARG A 1 100 ? 3.430 2.590 -16.725 1.00 81.38 100 ARG A O 1
ATOM 818 N N . CYS A 1 101 ? 4.074 1.413 -14.937 1.00 80.25 101 CYS A N 1
ATOM 819 C CA . CYS A 1 101 ? 4.864 0.430 -15.639 1.00 80.25 101 CYS A CA 1
ATOM 820 C C . CYS A 1 101 ? 3.976 -0.435 -16.552 1.00 80.25 101 CYS A C 1
ATOM 822 O O . CYS A 1 101 ? 2.892 -0.917 -16.173 1.00 80.25 101 CYS A O 1
ATOM 824 N N . SER A 1 102 ? 4.419 -0.564 -17.798 1.00 78.88 102 SER A N 1
ATOM 825 C CA . SER A 1 102 ? 3.756 -1.283 -18.883 1.00 78.88 102 SER A CA 1
ATOM 826 C C . SER A 1 102 ? 4.766 -1.669 -19.969 1.00 78.88 102 SER A C 1
ATOM 828 O O . SER A 1 102 ? 5.917 -1.224 -19.929 1.00 78.88 102 SER A O 1
ATOM 830 N N . ASP A 1 103 ? 4.319 -2.439 -20.964 1.00 77.38 103 ASP A N 1
ATOM 831 C CA . ASP A 1 103 ? 5.110 -2.748 -22.164 1.00 77.38 103 ASP A CA 1
ATOM 832 C C . ASP A 1 103 ? 5.621 -1.472 -22.850 1.00 77.38 103 ASP A C 1
ATOM 834 O O . ASP A 1 103 ? 6.790 -1.382 -23.212 1.00 77.38 103 ASP A O 1
ATOM 838 N N . ALA A 1 104 ? 4.774 -0.440 -22.938 1.00 80.31 104 ALA A N 1
ATOM 839 C CA . ALA A 1 104 ? 5.117 0.838 -23.562 1.00 80.31 104 ALA A CA 1
ATOM 840 C C . ALA A 1 104 ? 6.249 1.585 -22.838 1.00 80.31 104 ALA A C 1
ATOM 842 O O . ALA A 1 104 ? 6.945 2.392 -23.444 1.00 80.31 104 ALA A O 1
ATOM 843 N N . THR A 1 105 ? 6.443 1.322 -21.544 1.00 76.56 105 THR A N 1
ATOM 844 C CA . THR A 1 105 ? 7.509 1.930 -20.738 1.00 76.56 105 THR A CA 1
ATOM 845 C C . THR A 1 105 ? 8.687 0.977 -20.531 1.00 76.56 105 THR A C 1
ATOM 847 O O . THR A 1 105 ? 9.498 1.217 -19.638 1.00 76.56 105 THR A O 1
ATOM 850 N N . GLY A 1 106 ? 8.749 -0.143 -21.263 1.00 79.88 106 GLY A N 1
ATOM 851 C CA . GLY A 1 106 ? 9.827 -1.134 -21.168 1.00 79.88 106 GLY A CA 1
ATOM 852 C C . GLY A 1 106 ? 9.976 -1.764 -19.785 1.00 79.88 106 GLY A C 1
ATOM 853 O O . GLY A 1 106 ? 11.072 -2.141 -19.391 1.00 79.88 106 GLY A O 1
ATOM 854 N N . TYR A 1 107 ? 8.891 -1.824 -19.016 1.00 82.94 107 TYR A N 1
ATOM 855 C CA . TYR A 1 107 ? 8.909 -2.286 -17.631 1.00 82.94 107 TYR A CA 1
ATOM 856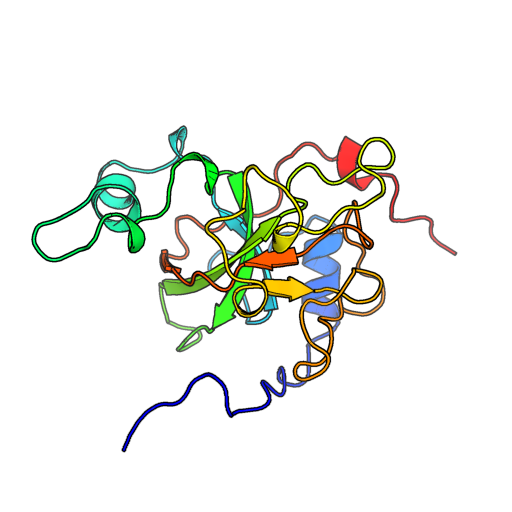 C C . TYR A 1 107 ? 9.810 -1.488 -16.656 1.00 82.94 107 TYR A C 1
ATOM 858 O O . TYR A 1 107 ? 10.230 -2.007 -15.623 1.00 82.94 107 TYR A O 1
ATOM 866 N N . THR A 1 108 ? 10.087 -0.213 -16.957 1.00 88.62 108 THR A N 1
ATOM 867 C CA . THR A 1 108 ? 11.005 0.635 -16.172 1.00 88.62 108 THR A CA 1
ATOM 868 C C . THR A 1 108 ? 10.594 0.753 -14.689 1.00 88.62 108 THR A C 1
ATOM 870 O O . THR A 1 108 ? 9.474 1.202 -14.409 1.00 88.62 108 THR A O 1
ATOM 873 N N . PRO A 1 109 ? 11.479 0.425 -13.723 1.00 89.06 109 PRO A N 1
ATOM 874 C CA . PRO A 1 109 ? 11.182 0.511 -12.295 1.00 89.06 109 PRO A CA 1
ATOM 875 C C . PRO A 1 109 ? 11.069 1.956 -11.793 1.00 89.06 109 PRO A C 1
ATOM 877 O O . PRO A 1 109 ? 11.606 2.875 -12.417 1.00 89.06 109 PRO A O 1
ATOM 880 N N . PRO A 1 110 ? 10.437 2.182 -10.627 1.00 89.62 110 PRO A N 1
ATOM 881 C CA . PRO A 1 110 ? 10.097 3.520 -10.148 1.00 89.62 110 PRO A CA 1
ATOM 882 C C . PRO A 1 110 ? 11.304 4.451 -10.008 1.00 89.62 110 PRO A C 1
ATOM 884 O O . PRO A 1 110 ? 11.250 5.575 -10.485 1.00 89.62 110 PRO A O 1
ATOM 887 N N . TRP A 1 111 ? 12.413 3.994 -9.424 1.00 89.56 111 TRP A N 1
ATOM 888 C CA . TRP A 1 111 ? 13.608 4.826 -9.202 1.00 89.56 111 TRP A CA 1
ATOM 889 C C . TRP A 1 111 ? 14.339 5.236 -10.491 1.00 89.56 111 TRP A C 1
ATOM 891 O O . TRP A 1 111 ? 15.165 6.142 -10.459 1.00 89.56 111 TRP A O 1
ATOM 901 N N . LYS A 1 112 ? 14.030 4.606 -11.632 1.00 90.56 112 LYS A N 1
ATOM 902 C CA . LYS A 1 112 ? 14.543 5.006 -12.954 1.00 90.56 112 LYS A CA 1
ATOM 903 C C . LYS A 1 112 ? 13.598 5.954 -13.701 1.00 90.56 112 LYS A C 1
ATOM 905 O O . LYS A 1 112 ? 13.954 6.454 -14.763 1.00 90.56 112 LYS A O 1
ATOM 910 N N . GLN A 1 113 ? 12.396 6.205 -13.180 1.00 89.44 113 GLN A N 1
ATOM 911 C CA . GLN A 1 113 ? 11.426 7.105 -13.803 1.00 89.44 113 GLN A CA 1
ATOM 912 C C . GLN A 1 113 ? 11.608 8.539 -13.297 1.00 89.44 113 GLN A C 1
ATOM 914 O O . GLN A 1 113 ? 11.624 8.789 -12.092 1.00 89.44 113 GLN A O 1
ATOM 919 N N . GLU A 1 114 ? 11.628 9.512 -14.211 1.00 87.00 114 GLU A N 1
ATOM 920 C CA . GLU A 1 114 ? 11.801 10.931 -13.869 1.00 87.00 114 GLU A CA 1
ATOM 921 C C . GLU A 1 114 ? 10.764 11.430 -12.844 1.00 87.00 114 GLU A C 1
ATOM 923 O O . GLU A 1 114 ? 11.100 12.140 -11.894 1.00 87.00 114 GLU A O 1
ATOM 928 N N . PHE A 1 115 ? 9.507 10.992 -12.974 1.00 85.56 115 PHE A N 1
ATOM 929 C CA . PHE A 1 115 ? 8.414 11.380 -12.074 1.00 85.56 115 PHE A CA 1
ATOM 930 C C . PHE A 1 115 ? 8.613 10.902 -10.620 1.00 85.56 115 PHE A C 1
ATOM 932 O O . PHE A 1 115 ? 7.990 11.415 -9.686 1.00 85.56 115 PHE A O 1
ATOM 939 N N . HIS A 1 116 ? 9.496 9.927 -10.410 1.00 86.75 116 HIS A N 1
ATOM 940 C CA . HIS A 1 116 ? 9.784 9.309 -9.120 1.00 86.75 116 HIS A CA 1
ATOM 941 C C . HIS A 1 116 ? 11.232 9.518 -8.663 1.00 86.75 116 HIS A C 1
ATOM 943 O O . HIS A 1 116 ? 11.626 8.932 -7.664 1.00 86.75 116 HIS A O 1
ATOM 949 N N . ARG A 1 117 ? 11.980 10.435 -9.297 1.00 83.81 117 ARG A N 1
ATOM 950 C CA . ARG A 1 117 ? 13.389 10.755 -8.980 1.00 83.81 117 ARG A CA 1
ATOM 951 C C . ARG A 1 117 ? 13.680 11.173 -7.532 1.00 83.81 117 ARG A C 1
ATOM 953 O O . ARG A 1 117 ? 14.829 11.244 -7.130 1.00 83.81 117 ARG A O 1
ATOM 960 N N . HIS A 1 118 ? 12.644 11.532 -6.776 1.00 84.25 118 HIS A N 1
ATOM 961 C CA . HIS A 1 118 ? 12.743 11.913 -5.364 1.00 84.25 118 HIS A CA 1
ATOM 962 C C . HIS A 1 118 ? 12.650 10.715 -4.409 1.00 84.25 118 HIS A C 1
ATOM 964 O O . HIS A 1 118 ? 12.756 10.903 -3.202 1.00 84.25 118 HIS A O 1
ATOM 970 N N . LYS A 1 119 ? 12.369 9.518 -4.931 1.00 86.81 119 LYS A N 1
ATOM 971 C CA . LYS A 1 119 ? 12.304 8.274 -4.169 1.00 86.81 119 LYS A CA 1
ATOM 972 C C . LYS A 1 119 ? 13.596 7.511 -4.379 1.00 86.81 119 LYS A C 1
ATOM 974 O O . LYS A 1 119 ? 14.058 7.406 -5.517 1.00 86.81 119 LYS A O 1
ATOM 979 N N . LEU A 1 120 ? 14.150 6.980 -3.303 1.00 88.81 120 LEU A N 1
ATOM 980 C CA . LEU A 1 120 ? 15.411 6.268 -3.367 1.00 88.81 120 LEU A CA 1
ATOM 981 C C . LEU A 1 120 ? 15.166 4.805 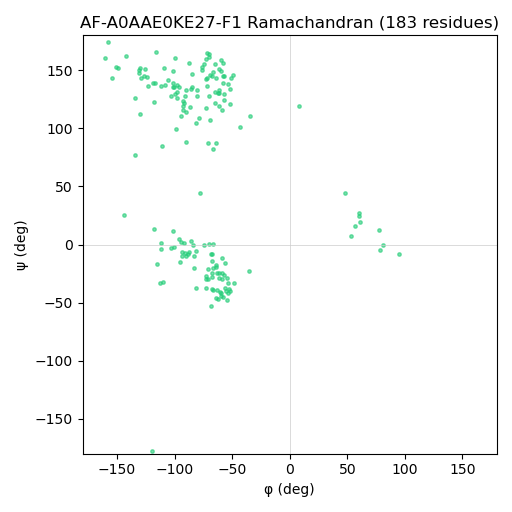-3.762 1.00 88.81 120 LEU A C 1
ATOM 983 O O . LEU A 1 120 ? 14.117 4.254 -3.417 1.00 88.81 120 LEU A O 1
ATOM 987 N N . PRO A 1 121 ? 16.081 4.157 -4.505 1.00 88.75 121 PRO A N 1
ATOM 988 C CA . PRO A 1 121 ? 15.956 2.739 -4.845 1.00 88.75 121 PRO A CA 1
ATOM 989 C C . PRO A 1 121 ? 15.708 1.838 -3.619 1.00 88.75 121 PRO A C 1
ATOM 991 O O . PRO A 1 121 ? 14.879 0.929 -3.673 1.00 88.75 121 PRO A O 1
ATOM 994 N N . GLU A 1 122 ? 16.378 2.115 -2.504 1.00 88.56 122 GLU A N 1
ATOM 995 C CA . GLU A 1 122 ? 16.256 1.420 -1.217 1.00 88.56 122 GLU A CA 1
ATOM 996 C C . GLU A 1 122 ? 14.872 1.549 -0.563 1.00 88.56 122 GLU A C 1
ATOM 998 O O . GLU A 1 122 ? 14.485 0.691 0.229 1.00 88.56 122 GLU A O 1
ATOM 1003 N N . ASP A 1 123 ? 14.069 2.543 -0.957 1.00 88.00 123 ASP A N 1
ATOM 1004 C CA . ASP A 1 123 ? 12.692 2.688 -0.476 1.00 88.00 123 ASP A CA 1
ATOM 1005 C C . ASP A 1 123 ? 11.737 1.662 -1.108 1.00 88.00 123 ASP A C 1
ATOM 1007 O O . ASP A 1 123 ? 10.534 1.676 -0.830 1.00 88.00 123 ASP A O 1
ATOM 1011 N N . PHE A 1 124 ? 12.222 0.794 -2.000 1.00 89.88 124 PHE A N 1
ATOM 1012 C CA . PHE A 1 124 ? 11.397 -0.162 -2.725 1.00 89.88 124 PHE A CA 1
ATOM 1013 C C . PHE A 1 124 ? 11.773 -1.608 -2.442 1.00 89.88 124 PHE A C 1
ATOM 1015 O O . PHE A 1 124 ? 12.934 -2.008 -2.463 1.00 89.88 124 PHE A O 1
ATOM 1022 N N . ARG A 1 125 ? 10.737 -2.434 -2.293 1.00 90.19 125 ARG A N 1
ATOM 1023 C CA . ARG A 1 125 ? 10.833 -3.891 -2.345 1.00 90.19 125 ARG A CA 1
ATOM 1024 C C . ARG A 1 125 ? 10.133 -4.390 -3.599 1.00 90.19 125 ARG A C 1
ATOM 1026 O O . ARG A 1 125 ? 9.058 -3.913 -3.960 1.00 90.19 125 ARG A O 1
ATOM 1033 N N . ALA A 1 126 ? 10.765 -5.332 -4.281 1.00 89.12 126 ALA A N 1
ATOM 1034 C CA . ALA A 1 126 ? 10.290 -5.876 -5.545 1.00 89.12 126 ALA A CA 1
ATOM 1035 C C . ALA A 1 126 ? 9.712 -7.277 -5.328 1.00 89.12 126 ALA A C 1
ATOM 1037 O O . ALA A 1 126 ? 10.259 -8.048 -4.537 1.00 89.12 126 ALA A O 1
ATOM 1038 N N . PHE A 1 127 ? 8.621 -7.599 -6.023 1.00 86.81 127 PHE A N 1
ATOM 1039 C CA . PHE A 1 127 ? 8.163 -8.983 -6.133 1.00 86.81 127 PHE A CA 1
ATOM 1040 C C . PHE A 1 127 ? 9.081 -9.784 -7.059 1.00 86.81 127 PHE A C 1
ATOM 1042 O O . PHE A 1 127 ? 9.804 -9.208 -7.876 1.00 86.81 127 PHE A O 1
ATOM 1049 N N . ASP A 1 128 ? 9.053 -11.107 -6.936 1.00 85.12 128 ASP A N 1
ATOM 1050 C CA . ASP A 1 128 ? 9.781 -11.984 -7.848 1.00 85.12 128 ASP A CA 1
ATOM 1051 C C . ASP A 1 128 ? 9.424 -11.698 -9.322 1.00 85.12 128 ASP A C 1
ATOM 1053 O O . ASP A 1 128 ? 8.276 -11.406 -9.668 1.00 85.12 128 ASP A O 1
ATOM 1057 N N . GLY A 1 129 ? 10.440 -11.700 -10.187 1.00 81.56 129 GLY A N 1
ATOM 1058 C CA . GLY A 1 129 ? 10.329 -11.316 -11.599 1.00 81.56 129 GLY A CA 1
ATOM 1059 C C . GLY A 1 129 ? 10.287 -9.806 -11.901 1.00 81.56 129 GLY A C 1
ATOM 1060 O O . GLY A 1 129 ? 10.302 -9.436 -13.079 1.00 81.56 129 GLY A O 1
ATOM 1061 N N . CYS A 1 130 ? 10.253 -8.927 -10.891 1.00 85.94 130 CYS A N 1
ATOM 1062 C CA . CYS A 1 130 ? 10.453 -7.481 -11.063 1.00 85.94 130 CYS A CA 1
ATOM 1063 C C . CYS A 1 130 ? 11.940 -7.104 -10.996 1.00 85.94 130 CYS A C 1
ATOM 1065 O O . CYS A 1 130 ? 12.737 -7.771 -10.335 1.00 85.94 130 CYS A O 1
ATOM 1067 N N . GLU A 1 131 ? 12.313 -5.974 -11.607 1.00 88.69 131 GLU A N 1
ATOM 1068 C CA . GLU A 1 131 ? 13.640 -5.400 -11.368 1.00 88.69 131 GLU A CA 1
ATOM 1069 C C . GLU A 1 131 ? 13.788 -5.037 -9.881 1.00 88.69 131 GLU A C 1
ATOM 1071 O O . GLU A 1 131 ? 12.896 -4.418 -9.290 1.00 88.69 131 GLU A O 1
ATOM 1076 N N . ARG A 1 132 ? 14.916 -5.433 -9.283 1.00 88.88 132 ARG A N 1
ATOM 1077 C CA . ARG A 1 132 ? 15.269 -5.171 -7.885 1.00 88.88 132 ARG A CA 1
ATOM 1078 C C . ARG A 1 132 ? 16.190 -3.958 -7.804 1.00 88.88 132 ARG A C 1
ATOM 1080 O O . ARG A 1 132 ? 17.125 -3.843 -8.587 1.00 88.88 132 ARG A O 1
ATOM 1087 N N . SER A 1 133 ? 15.947 -3.087 -6.829 1.00 85.50 133 SER A N 1
ATOM 1088 C CA . SER A 1 133 ? 16.826 -1.952 -6.527 1.00 85.50 133 SER A CA 1
ATOM 1089 C C . SER A 1 133 ? 18.130 -2.380 -5.855 1.00 85.50 133 SER A C 1
ATOM 1091 O O . SER A 1 133 ? 19.143 -1.704 -5.997 1.00 85.50 133 SER A O 1
ATOM 1093 N N . SER A 1 134 ? 18.104 -3.505 -5.138 1.00 82.69 134 SER A N 1
ATOM 1094 C CA . SER A 1 134 ? 19.249 -4.081 -4.438 1.00 82.69 134 SER A CA 1
ATOM 1095 C C . SER A 1 134 ? 19.149 -5.609 -4.382 1.00 82.69 134 SER A C 1
ATOM 1097 O O . SER A 1 134 ? 18.054 -6.188 -4.372 1.00 82.69 134 SER A O 1
ATOM 1099 N N . THR A 1 135 ? 20.305 -6.271 -4.327 1.00 82.88 135 THR A N 1
ATOM 1100 C CA . THR A 1 135 ? 20.416 -7.710 -4.057 1.00 82.88 135 THR A CA 1
ATOM 1101 C C . THR A 1 135 ? 20.391 -8.040 -2.564 1.00 82.88 135 THR A C 1
ATOM 1103 O O . THR A 1 135 ? 20.261 -9.208 -2.216 1.00 82.88 135 THR A O 1
ATOM 1106 N N . GLU A 1 136 ? 20.484 -7.033 -1.690 1.00 83.62 136 GLU A N 1
ATOM 1107 C CA . GLU A 1 136 ? 20.530 -7.191 -0.229 1.00 83.62 136 GLU A CA 1
ATOM 1108 C C . GLU A 1 136 ? 19.253 -7.819 0.338 1.00 83.62 136 GLU A C 1
ATOM 1110 O O . GLU A 1 136 ? 19.305 -8.665 1.227 1.00 83.62 136 GLU A O 1
ATOM 1115 N N . TYR A 1 137 ? 18.096 -7.435 -0.203 1.00 81.50 137 TYR A N 1
ATOM 1116 C CA . TYR A 1 137 ? 16.811 -7.946 0.251 1.00 81.50 137 TYR A CA 1
ATOM 1117 C C . TYR A 1 137 ? 16.252 -8.979 -0.712 1.00 81.50 137 TYR A C 1
ATOM 1119 O O . TYR A 1 137 ? 16.072 -8.672 -1.891 1.00 81.50 137 TYR A O 1
ATOM 1127 N N . GLU A 1 138 ? 15.887 -10.152 -0.194 1.00 86.56 138 GLU A N 1
ATOM 1128 C CA . GLU A 1 138 ? 15.135 -11.165 -0.939 1.00 86.56 138 GLU A CA 1
ATOM 1129 C C . GLU A 1 138 ? 13.878 -10.565 -1.598 1.00 86.56 138 GLU A C 1
ATOM 1131 O O . GLU A 1 138 ? 13.228 -9.673 -1.010 1.00 86.56 138 GLU A O 1
ATOM 1136 N N . PRO A 1 139 ? 13.531 -11.031 -2.814 1.00 85.62 139 PRO A N 1
ATOM 1137 C CA . PRO A 1 139 ? 12.323 -10.595 -3.482 1.00 85.62 139 PRO A CA 1
ATOM 1138 C C . PRO A 1 139 ? 11.096 -11.053 -2.690 1.00 85.62 139 PRO A C 1
ATOM 1140 O O . PRO A 1 139 ? 11.127 -11.999 -1.902 1.00 85.62 139 PRO A O 1
ATOM 1143 N N . LEU A 1 140 ? 10.001 -10.328 -2.874 1.00 85.88 140 LEU A N 1
ATOM 1144 C CA . LEU A 1 140 ? 8.724 -10.668 -2.271 1.00 85.88 140 LEU A CA 1
ATOM 1145 C C . LEU A 1 140 ? 8.057 -11.761 -3.103 1.00 85.88 140 LEU A C 1
ATOM 1147 O O . LEU A 1 140 ? 7.943 -11.647 -4.324 1.00 85.88 140 LEU A O 1
ATOM 1151 N N . TYR A 1 141 ? 7.563 -12.790 -2.432 1.00 83.19 141 TYR A N 1
ATOM 1152 C CA . TYR A 1 141 ? 6.846 -13.880 -3.075 1.00 83.19 141 TYR A CA 1
ATOM 1153 C C . TYR A 1 141 ? 5.367 -13.781 -2.733 1.00 83.19 141 TYR A C 1
ATOM 1155 O O . TYR A 1 141 ? 4.991 -13.524 -1.588 1.00 83.19 141 TYR A O 1
ATOM 1163 N N . LEU A 1 142 ? 4.522 -13.987 -3.738 1.00 76.06 142 LEU A N 1
ATOM 1164 C CA . LEU A 1 142 ? 3.116 -14.270 -3.496 1.00 76.06 142 LEU A CA 1
ATOM 1165 C C . LEU A 1 142 ? 2.990 -15.717 -3.026 1.00 76.06 142 LEU A C 1
ATOM 1167 O O . LEU A 1 142 ? 3.800 -16.572 -3.387 1.00 76.06 142 LEU A O 1
ATOM 1171 N N . GLN A 1 143 ? 1.953 -16.004 -2.247 1.00 70.94 143 GLN A N 1
ATOM 1172 C CA . GLN A 1 143 ? 1.639 -17.383 -1.907 1.00 70.94 143 GLN A CA 1
ATOM 1173 C C . GLN A 1 143 ? 1.366 -18.203 -3.180 1.00 70.94 143 GLN A C 1
ATOM 1175 O O . GLN A 1 143 ? 0.861 -17.687 -4.177 1.00 70.94 143 GLN A O 1
ATOM 1180 N N . HIS A 1 144 ? 1.685 -19.496 -3.141 1.00 67.06 144 HIS A N 1
ATOM 1181 C CA . HIS A 1 144 ? 1.422 -20.408 -4.248 1.00 67.06 144 HIS A CA 1
ATOM 1182 C C . HIS A 1 144 ? -0.046 -20.335 -4.719 1.00 67.06 144 HIS A C 1
ATOM 1184 O O . HIS A 1 144 ? -0.968 -20.313 -3.900 1.00 67.06 144 HIS A O 1
ATOM 1190 N N . GLY A 1 145 ? -0.250 -20.256 -6.039 1.00 66.12 145 GLY A N 1
ATOM 1191 C CA . GLY A 1 145 ? -1.565 -20.079 -6.675 1.00 66.12 145 GLY A CA 1
ATOM 1192 C C . GLY A 1 145 ? -2.098 -18.639 -6.699 1.00 66.12 145 GLY A C 1
ATOM 1193 O O . GLY A 1 145 ? -3.186 -18.399 -7.215 1.00 66.12 145 GLY A O 1
ATOM 1194 N N . CYS A 1 146 ? -1.358 -17.671 -6.152 1.00 67.00 146 CYS A N 1
ATOM 1195 C CA . CYS A 1 146 ? -1.751 -16.264 -6.125 1.00 67.00 146 CYS A CA 1
ATOM 1196 C C . CYS A 1 146 ? -1.012 -15.471 -7.209 1.00 67.00 146 CYS A C 1
ATOM 1198 O O . CYS A 1 146 ? 0.195 -15.634 -7.391 1.00 67.00 146 CYS A O 1
ATOM 1200 N N . HIS A 1 147 ? -1.711 -14.561 -7.893 1.00 66.94 147 HIS A N 1
ATOM 1201 C CA . HIS A 1 147 ? -1.143 -13.809 -9.015 1.00 66.94 147 HIS A CA 1
ATOM 1202 C C . HIS A 1 147 ? -1.480 -12.321 -8.934 1.00 66.94 147 HIS A C 1
ATOM 1204 O O . HIS A 1 147 ? -2.643 -11.926 -8.905 1.00 66.94 147 HIS A O 1
ATOM 1210 N N . MET A 1 148 ? -0.455 -11.468 -8.981 1.00 69.44 148 MET A N 1
ATOM 1211 C CA . MET A 1 148 ? -0.657 -10.043 -9.239 1.00 69.44 148 MET A CA 1
ATOM 1212 C C . MET A 1 148 ? -1.049 -9.832 -10.707 1.00 69.44 148 MET A C 1
ATOM 1214 O O . MET A 1 148 ? -0.453 -10.468 -11.574 1.00 69.44 148 MET A O 1
ATOM 1218 N N . PRO A 1 149 ? -1.948 -8.882 -11.031 1.00 67.56 149 PRO A N 1
ATOM 1219 C CA . PRO A 1 149 ? -2.310 -8.581 -12.421 1.00 67.56 149 PRO A CA 1
ATOM 1220 C C . PRO A 1 149 ? -1.116 -8.185 -13.302 1.00 67.56 149 PRO A C 1
ATOM 1222 O O . PRO A 1 149 ? -1.159 -8.338 -14.520 1.00 67.56 149 PRO A O 1
ATOM 1225 N N . LYS A 1 150 ? -0.054 -7.643 -12.691 1.00 72.25 150 LYS A N 1
ATOM 1226 C CA . LYS A 1 150 ? 1.190 -7.253 -13.360 1.00 72.25 150 LYS A CA 1
ATOM 1227 C C . LYS A 1 150 ? 2.407 -7.733 -12.552 1.00 72.25 150 LYS A C 1
ATOM 1229 O O . LYS A 1 150 ? 3.030 -6.929 -11.852 1.00 72.25 150 LYS A O 1
ATOM 1234 N N . PRO A 1 151 ? 2.749 -9.031 -12.615 1.00 63.44 151 PRO A N 1
ATOM 1235 C CA . PRO A 1 151 ? 3.740 -9.632 -11.721 1.00 63.44 151 PRO A CA 1
ATOM 1236 C C . PRO A 1 151 ? 5.163 -9.117 -11.974 1.00 63.44 151 PRO A C 1
ATOM 1238 O O . PRO A 1 151 ? 5.935 -9.011 -11.037 1.00 63.44 151 PRO A O 1
ATOM 1241 N N . ARG A 1 152 ? 5.482 -8.700 -13.208 1.00 70.62 152 ARG A N 1
ATOM 1242 C CA . ARG A 1 152 ? 6.798 -8.148 -13.603 1.00 70.62 152 ARG A CA 1
ATOM 1243 C C . ARG A 1 152 ? 6.954 -6.644 -13.360 1.00 70.62 152 ARG A C 1
ATOM 1245 O O . ARG A 1 152 ? 7.934 -6.042 -13.786 1.00 70.62 152 ARG A O 1
ATOM 1252 N N . ALA A 1 153 ? 5.944 -6.017 -12.768 1.00 81.69 153 ALA A N 1
ATOM 1253 C CA . ALA A 1 153 ? 5.825 -4.569 -12.728 1.00 81.69 153 ALA A CA 1
ATOM 1254 C C . ALA A 1 153 ? 5.227 -4.065 -11.416 1.00 81.69 153 ALA A C 1
ATOM 1256 O O . ALA A 1 153 ? 4.570 -3.034 -11.434 1.00 81.69 153 ALA A O 1
ATOM 1257 N N . SER A 1 154 ? 5.358 -4.803 -10.313 1.00 85.88 154 SER A N 1
ATOM 1258 C CA . SER A 1 154 ? 4.760 -4.447 -9.023 1.00 85.88 154 SER A CA 1
ATOM 1259 C C . SER A 1 154 ? 5.844 -4.235 -7.972 1.00 85.88 154 SER A C 1
ATOM 1261 O O . SER A 1 154 ? 6.623 -5.139 -7.681 1.00 85.88 154 SER A O 1
ATOM 1263 N N . TRP A 1 155 ? 5.863 -3.049 -7.365 1.00 89.75 155 TRP A N 1
ATOM 1264 C CA . TRP A 1 155 ? 6.793 -2.704 -6.291 1.00 89.75 155 TRP A CA 1
ATOM 1265 C C . TRP A 1 155 ? 6.035 -2.254 -5.050 1.00 89.75 155 TRP A C 1
ATOM 1267 O O . TRP A 1 155 ? 5.009 -1.573 -5.139 1.00 89.75 155 TRP A O 1
ATOM 1277 N N . VAL A 1 156 ? 6.569 -2.613 -3.890 1.00 89.81 156 VAL A N 1
ATOM 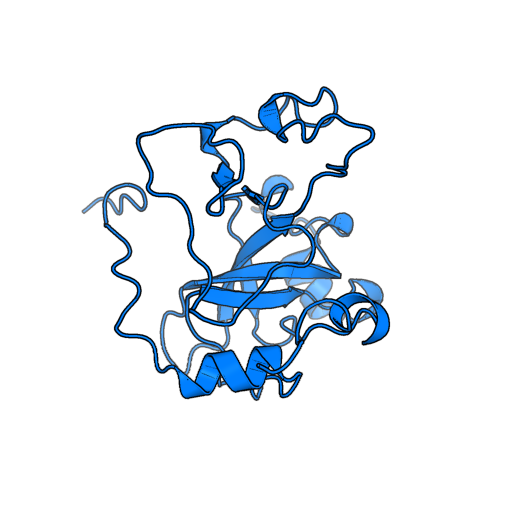1278 C CA . VAL A 1 156 ? 6.142 -2.089 -2.597 1.00 89.81 156 VAL A CA 1
ATOM 1279 C C . VAL A 1 156 ? 7.026 -0.901 -2.265 1.00 89.81 156 VAL A C 1
ATOM 1281 O O . VAL A 1 156 ? 8.244 -1.037 -2.225 1.00 89.81 156 VAL A O 1
ATOM 1284 N N . TYR A 1 157 ? 6.423 0.256 -2.024 1.00 90.12 157 TYR A N 1
ATOM 1285 C CA . TYR A 1 157 ? 7.141 1.424 -1.519 1.00 90.12 157 TYR A CA 1
ATOM 1286 C C . TYR A 1 157 ? 7.062 1.429 0.001 1.00 90.12 157 TYR A C 1
ATOM 1288 O O . TYR A 1 157 ? 5.962 1.495 0.550 1.00 90.12 157 TYR A O 1
ATOM 1296 N N . ILE A 1 158 ? 8.216 1.355 0.665 1.00 86.50 158 ILE A N 1
ATOM 1297 C CA . ILE A 1 158 ? 8.399 1.194 2.118 1.00 86.50 158 ILE A CA 1
ATOM 1298 C C . ILE A 1 158 ? 8.173 2.524 2.849 1.00 86.50 158 ILE A C 1
ATOM 1300 O O . ILE A 1 158 ? 8.875 2.921 3.771 1.00 86.50 158 ILE A O 1
ATOM 1304 N N . HIS A 1 159 ? 7.118 3.216 2.443 1.00 87.44 159 HIS A N 1
ATOM 1305 C CA . HIS A 1 159 ? 6.503 4.265 3.219 1.00 87.44 159 HIS A CA 1
ATOM 1306 C C . HIS A 1 159 ? 5.356 3.638 4.004 1.00 87.44 159 HIS A C 1
ATOM 1308 O O . HIS A 1 159 ? 4.358 3.208 3.424 1.00 87.44 159 HIS A O 1
ATOM 1314 N N . ILE A 1 160 ? 5.530 3.552 5.320 1.00 90.44 160 ILE A N 1
ATOM 1315 C CA . ILE A 1 160 ? 4.637 2.792 6.188 1.00 90.44 160 ILE A CA 1
ATOM 1316 C C . ILE A 1 160 ? 3.646 3.727 6.873 1.00 90.44 160 ILE A C 1
ATOM 1318 O O . ILE A 1 160 ? 4.046 4.697 7.514 1.00 90.44 160 ILE A O 1
ATOM 1322 N N . TRP A 1 161 ? 2.362 3.387 6.803 1.00 90.88 161 TRP A N 1
ATOM 1323 C CA . TRP A 1 161 ? 1.310 4.071 7.552 1.00 90.88 161 TRP A CA 1
ATOM 1324 C C . TRP A 1 161 ? 0.644 3.121 8.539 1.00 90.88 161 TRP A C 1
ATOM 1326 O O . TRP A 1 161 ? 0.358 1.971 8.213 1.00 90.88 161 TRP A O 1
ATOM 1336 N N . ALA A 1 162 ? 0.356 3.618 9.741 1.00 91.50 162 ALA A N 1
ATOM 1337 C CA . ALA A 1 162 ? -0.548 2.952 10.668 1.00 91.50 162 ALA A CA 1
ATOM 1338 C C . ALA A 1 162 ? -1.979 3.397 10.355 1.00 91.50 162 ALA A C 1
ATOM 1340 O O . ALA A 1 162 ? -2.296 4.584 10.449 1.00 91.50 162 ALA A O 1
ATOM 1341 N N . VAL A 1 163 ? -2.837 2.452 9.978 1.00 91.94 163 VAL A N 1
ATOM 1342 C CA . VAL A 1 163 ? -4.215 2.733 9.565 1.00 91.94 163 VAL A CA 1
ATOM 1343 C C . VAL A 1 163 ? -5.205 1.892 10.360 1.00 91.94 163 VAL A C 1
ATOM 1345 O O . VAL A 1 163 ? -4.898 0.744 10.694 1.00 91.94 163 VAL A O 1
ATOM 1348 N N . PRO A 1 164 ? -6.395 2.424 10.677 1.00 92.81 164 PRO A N 1
ATOM 1349 C CA . PRO A 1 164 ? -7.444 1.626 11.282 1.00 92.81 164 PRO A CA 1
ATOM 1350 C C . PRO A 1 164 ? -7.949 0.575 10.286 1.00 92.81 164 PRO A C 1
ATOM 1352 O O . PRO A 1 164 ? -8.054 0.823 9.085 1.00 92.81 164 PRO A O 1
ATOM 1355 N N . LEU A 1 165 ? -8.374 -0.583 10.787 1.00 91.44 165 LEU A N 1
ATOM 1356 C CA . LEU A 1 165 ? -9.030 -1.623 9.982 1.00 91.44 165 LEU A CA 1
ATOM 1357 C C . LEU A 1 165 ? -10.311 -1.115 9.293 1.00 91.44 165 LEU A C 1
ATOM 1359 O O . LEU A 1 165 ? -10.869 -1.779 8.424 1.00 91.44 165 LEU A O 1
ATOM 1363 N N . THR A 1 166 ? -10.803 0.068 9.669 1.00 91.50 166 THR A N 1
ATOM 1364 C CA . THR A 1 166 ? -11.971 0.717 9.071 1.00 91.50 166 THR A CA 1
ATOM 1365 C C . THR A 1 166 ? -11.749 1.255 7.666 1.00 91.50 166 THR A C 1
ATOM 1367 O O . THR A 1 166 ? -12.724 1.424 6.928 1.00 91.50 166 THR A O 1
ATOM 1370 N N . VAL A 1 167 ? -10.491 1.492 7.294 1.00 91.88 167 VAL A N 1
ATOM 1371 C CA . VAL A 1 167 ? -10.117 1.961 5.956 1.00 91.88 167 VAL A CA 1
ATOM 1372 C C . VAL A 1 167 ? -9.545 0.848 5.078 1.00 91.88 167 VAL A C 1
ATOM 1374 O O . VAL A 1 167 ? -9.278 1.090 3.903 1.00 91.88 167 VAL A O 1
ATOM 1377 N N . ILE A 1 168 ? -9.389 -0.361 5.627 1.00 91.00 168 ILE A N 1
ATOM 1378 C CA . ILE A 1 168 ? -8.969 -1.555 4.894 1.00 91.00 168 ILE A CA 1
ATOM 1379 C C . ILE A 1 168 ? -10.190 -2.223 4.265 1.00 91.00 168 ILE A C 1
ATOM 1381 O O . ILE A 1 168 ? -11.223 -2.418 4.906 1.00 91.00 168 ILE A O 1
ATOM 1385 N N . SER A 1 169 ? -10.062 -2.587 2.997 1.00 85.75 169 SER A N 1
ATOM 1386 C CA . SER A 1 169 ? -11.113 -3.209 2.203 1.00 85.75 169 SER A CA 1
ATOM 1387 C C . SER A 1 169 ? -10.542 -4.267 1.265 1.00 85.75 169 SER A C 1
ATOM 1389 O O . SER A 1 169 ? -9.342 -4.303 0.992 1.00 85.75 169 SER A O 1
ATOM 1391 N N . GLY A 1 170 ? -11.420 -5.139 0.780 1.00 79.12 170 GLY A N 1
ATOM 1392 C CA . GLY A 1 170 ? -11.100 -6.045 -0.312 1.00 79.12 170 GLY A CA 1
ATOM 1393 C C . GLY A 1 170 ? -10.994 -5.332 -1.657 1.00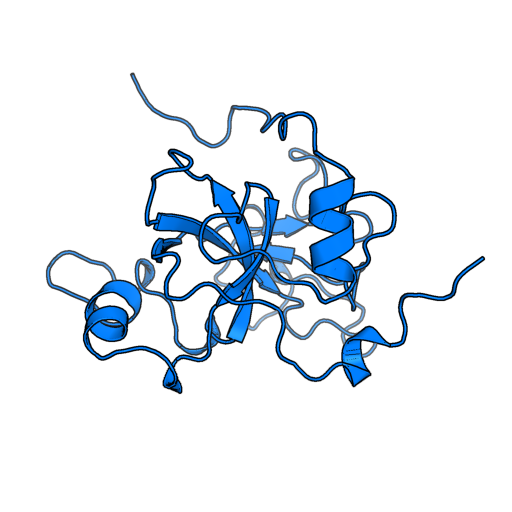 79.12 170 GLY A C 1
ATOM 1394 O O . GLY A 1 170 ? -11.476 -4.210 -1.820 1.00 79.12 170 GLY A O 1
ATOM 1395 N N . PHE A 1 171 ? -10.402 -5.999 -2.647 1.00 68.38 171 PHE A N 1
ATOM 1396 C CA . PHE A 1 171 ? -10.349 -5.472 -4.009 1.00 68.38 171 PHE A CA 1
ATOM 1397 C C . PHE A 1 171 ? -11.758 -5.286 -4.581 1.00 68.38 171 PHE A C 1
ATOM 1399 O O . PHE A 1 171 ? -12.517 -6.242 -4.746 1.00 68.38 171 PHE A O 1
ATOM 1406 N N . ASN A 1 172 ? -12.086 -4.041 -4.920 1.00 59.19 172 ASN A N 1
ATOM 1407 C CA . ASN A 1 172 ? -13.381 -3.654 -5.478 1.00 59.19 172 ASN A CA 1
ATOM 1408 C C . ASN A 1 172 ? -13.298 -3.197 -6.948 1.00 59.19 172 ASN A C 1
ATOM 1410 O O . ASN A 1 172 ? -14.340 -2.929 -7.549 1.00 59.19 172 ASN A O 1
ATOM 1414 N N . LYS A 1 173 ? -12.095 -3.118 -7.547 1.00 55.19 173 LYS A N 1
ATOM 1415 C CA . LYS A 1 173 ? -11.918 -2.769 -8.965 1.00 55.19 173 LYS A CA 1
ATOM 1416 C C . LYS A 1 173 ? -12.393 -3.931 -9.817 1.00 55.19 173 LYS A C 1
ATOM 1418 O O . LYS A 1 173 ? -11.646 -4.840 -10.132 1.00 55.19 173 LYS A O 1
ATOM 1423 N N . ALA A 1 174 ? -13.689 -3.895 -10.087 1.00 44.59 174 ALA A N 1
ATOM 1424 C CA . ALA A 1 174 ? -14.498 -4.774 -10.904 1.00 44.59 174 ALA A CA 1
ATOM 1425 C C . ALA A 1 174 ? -13.817 -6.059 -11.429 1.00 44.59 174 ALA A C 1
ATOM 1427 O O . ALA A 1 174 ? -12.881 -6.034 -12.230 1.00 44.59 174 ALA A O 1
ATOM 1428 N N . ARG A 1 175 ? -14.385 -7.202 -11.012 1.00 41.91 175 ARG A N 1
ATOM 1429 C CA . ARG A 1 175 ? -14.014 -8.603 -11.320 1.00 41.91 175 ARG A CA 1
ATOM 1430 C C . ARG A 1 175 ? -13.473 -8.890 -12.734 1.00 41.91 175 ARG A C 1
ATOM 1432 O O . ARG A 1 175 ? -12.770 -9.879 -12.915 1.00 41.91 175 ARG A O 1
ATOM 1439 N N . HIS A 1 176 ? -13.771 -8.065 -13.734 1.00 38.78 176 HIS A N 1
ATOM 1440 C CA . HIS A 1 176 ? -13.239 -8.188 -15.090 1.00 38.78 176 HIS A CA 1
ATOM 1441 C C . HIS A 1 176 ? -11.723 -7.947 -15.218 1.00 38.78 176 HIS A C 1
ATOM 1443 O O . HIS A 1 176 ? -11.138 -8.443 -16.176 1.00 38.78 176 HIS A O 1
ATOM 1449 N N . LEU A 1 177 ? -11.061 -7.279 -14.264 1.00 43.91 177 LEU A N 1
ATOM 1450 C CA . LEU A 1 177 ? -9.592 -7.149 -14.273 1.00 43.91 177 LEU A CA 1
ATOM 1451 C C . LEU A 1 177 ? -8.859 -8.360 -13.662 1.00 43.91 177 LEU A C 1
ATOM 1453 O O . LEU A 1 177 ? -7.689 -8.569 -13.967 1.00 43.91 177 LEU A O 1
ATOM 1457 N N . LEU A 1 178 ? -9.542 -9.179 -12.849 1.00 41.59 178 LEU A N 1
ATOM 1458 C CA . LEU A 1 178 ? -8.988 -10.405 -12.245 1.00 41.59 178 LEU A CA 1
ATOM 1459 C C . LEU A 1 178 ? -9.303 -11.681 -13.043 1.00 41.59 178 LEU A C 1
ATOM 1461 O O . LEU A 1 178 ? -8.652 -12.704 -12.852 1.00 41.59 178 LEU A O 1
ATOM 1465 N N . ARG A 1 179 ? -10.260 -11.636 -13.981 1.00 36.91 179 ARG A N 1
ATOM 1466 C CA . ARG A 1 179 ? -10.700 -12.803 -14.773 1.00 36.91 179 ARG A CA 1
ATOM 1467 C C . ARG A 1 179 ? -9.665 -13.383 -15.748 1.00 36.91 179 ARG A C 1
ATOM 1469 O O . ARG A 1 179 ? -9.976 -14.351 -16.426 1.00 36.91 179 ARG A O 1
ATOM 1476 N N . LYS A 1 180 ? -8.448 -12.838 -15.823 1.00 36.47 180 LYS A N 1
ATOM 1477 C CA . LYS A 1 180 ? -7.362 -13.416 -16.636 1.00 36.47 180 LYS A CA 1
ATOM 1478 C C . LYS A 1 180 ? -6.393 -14.322 -15.857 1.00 36.47 180 LYS A C 1
ATOM 1480 O O . LYS A 1 180 ? -5.408 -14.744 -16.447 1.00 36.47 180 LYS A O 1
ATOM 1485 N N . GLY A 1 181 ? -6.636 -14.609 -14.572 1.00 37.22 181 GLY A N 1
ATOM 1486 C CA . GLY A 1 181 ? -5.649 -15.293 -13.717 1.00 37.22 181 GLY A CA 1
ATOM 1487 C C . GLY A 1 181 ? -5.992 -16.690 -13.187 1.00 37.22 181 GLY A C 1
ATOM 1488 O O . GLY A 1 181 ? -5.077 -17.382 -12.763 1.00 37.22 181 GLY A O 1
ATOM 1489 N N . CYS A 1 182 ? -7.252 -17.130 -13.209 1.00 33.06 182 CYS A N 1
ATOM 1490 C CA . CYS A 1 182 ? -7.616 -18.490 -12.790 1.00 33.06 182 CYS A CA 1
ATOM 1491 C C . CYS A 1 182 ? -8.062 -19.285 -14.016 1.00 33.06 182 CYS A C 1
ATOM 1493 O O . CYS A 1 182 ? -9.249 -19.323 -14.329 1.00 33.06 182 CYS A O 1
ATOM 1495 N N . ALA A 1 183 ? -7.104 -19.865 -14.736 1.00 30.30 183 ALA A N 1
ATOM 1496 C CA . ALA A 1 183 ? -7.386 -21.058 -15.518 1.00 30.30 183 ALA A CA 1
ATOM 1497 C C . ALA A 1 183 ? -7.109 -22.249 -14.599 1.00 30.30 183 ALA A C 1
ATOM 1499 O O . ALA A 1 183 ? -5.981 -22.437 -14.146 1.00 30.30 183 ALA A O 1
ATOM 1500 N N . GLU A 1 184 ? -8.173 -22.971 -14.268 1.00 29.78 184 GLU A N 1
ATOM 1501 C CA . GLU A 1 184 ? -8.115 -24.304 -13.680 1.00 29.78 184 GLU A CA 1
ATOM 1502 C C . GLU A 1 184 ? -7.323 -25.216 -14.630 1.00 29.78 184 GLU A C 1
ATOM 1504 O O . GLU A 1 184 ? -7.606 -25.234 -15.828 1.00 29.78 184 GLU A O 1
ATOM 1509 N N . ASN A 1 185 ? -6.336 -25.935 -14.098 1.00 31.42 185 ASN A N 1
ATOM 1510 C CA . ASN A 1 185 ? -5.782 -27.162 -14.670 1.00 31.42 185 ASN A CA 1
ATOM 1511 C C . ASN A 1 185 ? -5.541 -28.135 -13.520 1.00 31.42 185 ASN A C 1
ATOM 1513 O O . ASN A 1 185 ? -4.909 -27.701 -12.528 1.00 31.42 185 ASN A O 1
#

Nearest PDB structures (foldseek):
  4rmo-assembly1_E  TM=5.847E-01  e=4.280E+00  Agathobacter rectalis DSM 17629

Sequence (185 aa):
MEFDPAKQPVRLASWDTSHSQRIWAGQWPARNDWKEGDIAFLKPAAAFTEQERDMLMRPTAGRRRRDTIPEKATDHPVIILRRLSEKSTHVMVATVSVYRCSDATGYTPPWKQEFHRHKLPEDFRAFDGCERSSTEYEPLYLQHGCHMPKPRASWVYIHIWAVPLTVISGFNKARHLLRKGCAEN

Secondary structure (DSSP, 8-state):
----TTSS--------HHHHHHHHTT-PPPTT---TT-EEEEPPGGG--HHHHHHHTSPPTT--GGGSPPGGGTTSEEEEEE-S-TT-SEEEEEEEE-TT--GGGTT--GGGSGGGTTS-GGGEEEBTTSPPS-SSSPPB-PPTT---SSGGG-EEEEEEEEEETTSEE---S-GGGTTTS----

Foldseek 3Di:
DDDDPVPDDPPVDDDDLVQQVCLLVVNDDDLLPDDAFDKWAQAQPVPDDPVQCVVAQDDDVPDDNLQHDHNVQHRFIWGFHDDPDSPDQKTKIWGKDLCPADVVNVLDAQCRDPVNVVAQLVQKAAAPLEDHSDPPDDHDYDPPLDDDLCNHRMITGNSIHIHGSVRIHRNPPDPVSSVVRDDDD

Solvent-accessible surface area (backbone atoms only — not comparable to full-atom values): 11336 Å² total; per-residue (Å²): 139,84,88,63,86,87,76,60,81,80,72,75,65,91,72,66,67,69,59,56,53,34,44,76,74,69,48,56,67,58,78,73,63,74,50,63,69,41,77,36,17,33,49,44,62,89,74,48,51,72,68,52,38,55,73,39,47,44,71,49,96,92,49,56,70,84,82,28,55,54,66,88,58,31,65,30,44,23,34,26,71,39,56,94,42,83,83,49,63,43,34,32,30,25,44,41,44,42,77,87,39,35,80,93,54,72,49,52,52,56,57,79,34,79,96,34,60,88,46,58,46,85,45,46,46,24,27,57,79,25,79,60,69,53,86,88,59,83,61,44,76,71,60,91,98,56,79,63,94,50,47,52,33,34,34,35,39,74,60,76,45,81,41,52,44,85,46,55,35,61,90,73,79,54,71,79,70,58,69,85,70,77,78,88,128

Organism: NCBI:txid92902